Protein AF-A0AAX3LQR9-F1 (afdb_monomer)

Solvent-accessible surface area (backbone atoms only — not comparable to full-atom values): 12060 Å² total; per-residue (Å²): 130,83,59,103,56,61,94,49,75,87,57,88,62,78,59,50,50,76,67,55,47,53,52,47,33,61,53,40,28,60,78,35,51,68,67,102,50,67,17,29,38,77,15,23,18,58,52,14,51,28,50,46,38,60,35,59,60,11,70,30,62,92,57,64,60,65,82,83,69,64,87,83,73,51,79,91,71,55,74,69,45,82,54,33,59,36,51,43,52,54,56,31,52,61,55,52,56,74,77,50,64,69,89,80,43,55,73,65,57,43,41,55,49,52,51,56,43,50,72,38,97,46,73,55,12,53,39,43,54,50,51,55,52,51,40,54,47,16,27,60,41,57,30,64,59,46,7,6,40,95,41,39,41,33,60,72,75,65,43,60,46,67,68,93,72,55,88,92,48,75,90,65,71,95,69,88,70,82,66,77,58,37,46,87,70,59,48,100,86,54,72,57,51,66,79,82,80,82,81,83,73,91,131

Structure (mmCIF, N/CA/C/O backbone):
data_AF-A0AAX3LQR9-F1
#
_entry.id   AF-A0AAX3LQR9-F1
#
loop_
_atom_site.group_PDB
_atom_site.id
_atom_site.type_symbol
_atom_site.label_atom_id
_atom_site.label_alt_id
_atom_site.label_comp_id
_atom_site.label_asym_id
_atom_site.label_entity_id
_atom_site.label_seq_id
_atom_site.pdbx_PDB_ins_code
_atom_site.Cartn_x
_atom_site.Cartn_y
_atom_site.Cartn_z
_atom_site.occupancy
_atom_site.B_iso_or_equiv
_atom_site.auth_seq_id
_atom_site.auth_comp_id
_atom_site.auth_asym_id
_atom_site.auth_atom_id
_atom_site.pdbx_PDB_model_num
ATOM 1 N N . MET A 1 1 ? -18.660 8.598 -9.486 1.00 38.94 1 MET A N 1
ATOM 2 C CA . MET A 1 1 ? -17.673 8.173 -10.503 1.00 38.94 1 MET A CA 1
ATOM 3 C C . MET A 1 1 ? -17.300 6.736 -10.191 1.00 38.94 1 MET A C 1
ATOM 5 O O . MET A 1 1 ? -17.098 6.446 -9.020 1.00 38.94 1 MET A O 1
ATOM 9 N N . GLN A 1 2 ? -17.281 5.834 -11.175 1.00 38.59 2 GLN A N 1
ATOM 10 C CA . GLN A 1 2 ? -16.685 4.505 -10.982 1.00 38.59 2 GLN A CA 1
ATOM 11 C C . GLN A 1 2 ? -15.194 4.710 -10.675 1.00 38.59 2 GLN A C 1
ATOM 13 O O . GLN A 1 2 ? -14.531 5.467 -11.381 1.00 38.59 2 GLN A O 1
ATOM 18 N N . HIS A 1 3 ? -14.701 4.137 -9.575 1.00 53.47 3 HIS A N 1
ATOM 19 C CA . HIS A 1 3 ? -13.281 4.190 -9.209 1.00 53.47 3 HIS A CA 1
ATOM 20 C C . HIS A 1 3 ? -12.439 3.505 -10.299 1.00 53.47 3 HIS A C 1
ATOM 22 O O . HIS A 1 3 ? -12.966 2.717 -11.089 1.00 53.47 3 HIS A O 1
ATOM 28 N N . ALA A 1 4 ? -11.135 3.799 -10.360 1.00 50.62 4 ALA A N 1
ATOM 29 C CA . ALA A 1 4 ? -10.224 3.324 -11.417 1.00 50.62 4 ALA A CA 1
ATOM 30 C C . ALA A 1 4 ? -10.139 1.783 -11.543 1.00 50.62 4 ALA A C 1
ATOM 32 O O . ALA A 1 4 ? -9.526 1.265 -12.473 1.00 50.62 4 ALA A O 1
ATOM 33 N N . PHE A 1 5 ? -10.772 1.058 -10.615 1.00 52.94 5 PHE A N 1
ATOM 34 C CA . PHE A 1 5 ? -10.726 -0.387 -10.429 1.00 52.94 5 PHE A CA 1
ATOM 35 C C . PHE A 1 5 ? -12.066 -1.085 -10.659 1.00 52.94 5 PHE A C 1
ATOM 37 O O . PHE A 1 5 ? -12.161 -2.293 -10.467 1.00 52.94 5 PHE A O 1
ATOM 44 N N . ALA A 1 6 ? -13.092 -0.369 -11.130 1.00 53.19 6 ALA A N 1
ATOM 45 C CA . ALA A 1 6 ? -14.434 -0.924 -11.332 1.00 53.19 6 ALA A CA 1
ATOM 46 C C . ALA A 1 6 ? -14.458 -2.160 -12.250 1.00 53.19 6 ALA A C 1
ATOM 48 O O . ALA A 1 6 ? -15.304 -3.032 -12.086 1.00 53.19 6 ALA A O 1
ATOM 49 N N . ALA A 1 7 ? -13.493 -2.282 -13.167 1.00 53.06 7 ALA A N 1
ATOM 50 C CA . ALA A 1 7 ? -13.323 -3.450 -14.034 1.00 53.06 7 ALA A CA 1
ATOM 51 C C . ALA A 1 7 ? -12.844 -4.726 -13.306 1.00 53.06 7 ALA A C 1
ATOM 53 O O . ALA A 1 7 ? -12.674 -5.754 -13.954 1.00 53.06 7 ALA A O 1
ATOM 54 N N . ARG A 1 8 ? -12.573 -4.657 -11.995 1.00 57.47 8 ARG A N 1
ATOM 55 C CA . ARG A 1 8 ? -12.146 -5.785 -11.149 1.00 57.47 8 ARG A CA 1
ATOM 56 C C . ARG A 1 8 ? -13.165 -6.150 -10.069 1.00 57.47 8 ARG A C 1
ATOM 58 O O . ARG A 1 8 ? -12.925 -7.097 -9.329 1.00 57.47 8 ARG A O 1
ATOM 65 N N . ASP A 1 9 ? -14.294 -5.440 -9.993 1.00 59.22 9 ASP A N 1
ATOM 66 C CA . ASP A 1 9 ? -15.352 -5.682 -8.998 1.00 59.22 9 ASP A CA 1
ATOM 67 C C . ASP A 1 9 ? -16.015 -7.076 -9.146 1.00 59.22 9 ASP A C 1
ATOM 69 O O . ASP A 1 9 ? -16.697 -7.532 -8.226 1.00 59.22 9 ASP A O 1
ATOM 73 N N . ASP A 1 10 ? -15.827 -7.757 -10.284 1.00 62.97 10 ASP A N 1
ATOM 74 C CA . ASP A 1 10 ? -16.330 -9.107 -10.576 1.00 62.97 10 ASP A CA 1
ATOM 75 C C . ASP A 1 10 ? -15.351 -10.235 -10.197 1.00 62.97 10 ASP A C 1
ATOM 77 O O . ASP A 1 10 ? -15.721 -11.414 -10.228 1.00 62.97 10 ASP A O 1
ATOM 81 N N . ARG A 1 11 ? -14.111 -9.900 -9.818 1.00 69.00 11 ARG A N 1
ATOM 82 C CA . ARG A 1 11 ? -13.071 -10.877 -9.483 1.00 69.00 11 ARG A CA 1
ATOM 83 C C . ARG A 1 11 ? -12.995 -11.081 -7.965 1.00 69.00 11 ARG A C 1
ATOM 85 O O . ARG A 1 11 ? -12.858 -10.104 -7.235 1.00 69.00 11 ARG A O 1
ATOM 92 N N . PRO A 1 12 ? -13.043 -12.329 -7.461 1.00 81.44 12 PRO A N 1
ATOM 93 C CA . PRO A 1 12 ? -12.982 -12.572 -6.025 1.00 81.44 12 PRO A CA 1
ATOM 94 C C . PRO A 1 12 ? -11.599 -12.227 -5.453 1.00 81.44 12 PRO A C 1
ATOM 96 O O . PRO A 1 12 ? -10.563 -12.612 -6.003 1.00 81.44 12 PRO A O 1
ATOM 99 N N . TRP A 1 13 ? -11.609 -11.532 -4.319 1.00 89.00 13 TRP A N 1
ATOM 100 C CA . TRP A 1 13 ? -10.439 -11.232 -3.496 1.00 89.00 13 TRP A CA 1
ATOM 101 C C . TRP A 1 13 ? -10.073 -12.427 -2.608 1.00 89.00 13 TRP A C 1
ATOM 103 O O . TRP A 1 13 ? -10.948 -13.194 -2.199 1.00 89.00 13 TRP A O 1
ATOM 113 N N . ALA A 1 14 ? -8.784 -12.596 -2.313 1.00 91.69 14 ALA A N 1
ATOM 114 C CA . ALA A 1 14 ? -8.305 -13.662 -1.433 1.00 91.69 14 ALA A CA 1
ATOM 115 C C . ALA A 1 14 ? -8.442 -13.2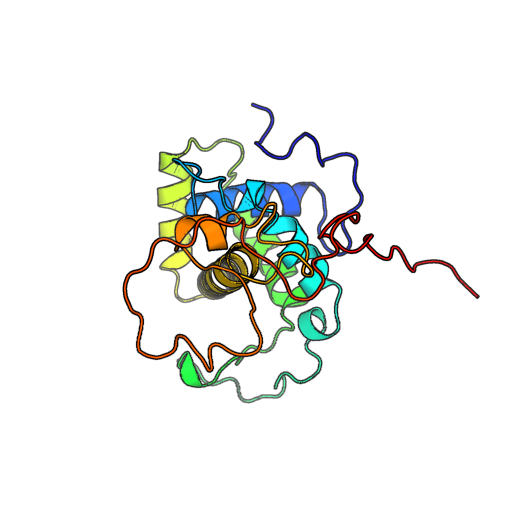86 0.051 1.00 91.69 14 ALA A C 1
ATOM 117 O O . ALA A 1 14 ? -8.699 -14.149 0.891 1.00 91.69 14 ALA A O 1
ATOM 118 N N . PHE A 1 15 ? -8.279 -12.002 0.365 1.00 95.31 15 PHE A N 1
ATOM 119 C CA . PHE A 1 15 ? -8.340 -11.451 1.711 1.00 95.31 15 PHE A CA 1
ATOM 120 C C . PHE A 1 15 ? -9.356 -10.308 1.810 1.00 95.31 15 PHE A C 1
ATOM 122 O O . PHE A 1 15 ? -10.184 -10.311 2.724 1.00 95.31 15 PHE A O 1
ATOM 129 N N . PHE A 1 16 ? -9.314 -9.326 0.910 1.00 94.94 16 PHE A N 1
ATOM 130 C CA . PHE A 1 16 ? -10.177 -8.148 1.019 1.00 94.94 16 PHE A CA 1
ATOM 131 C C . PHE A 1 16 ? -11.651 -8.440 0.710 1.00 94.94 16 PHE A C 1
ATOM 133 O O . PHE A 1 16 ? -12.018 -9.398 0.040 1.00 94.94 16 PHE A O 1
ATOM 140 N N . THR A 1 17 ? -12.525 -7.564 1.181 1.00 92.69 17 THR A N 1
ATOM 141 C CA . THR A 1 17 ? -13.857 -7.350 0.614 1.00 92.69 17 THR A CA 1
ATOM 142 C C . THR A 1 17 ? -13.775 -6.317 -0.511 1.00 92.69 17 THR A C 1
ATOM 144 O O . THR A 1 17 ? -12.819 -5.546 -0.591 1.00 92.69 17 THR A O 1
ATOM 147 N N . ASN A 1 18 ? -14.809 -6.231 -1.353 1.00 90.12 18 ASN A N 1
ATOM 148 C CA . ASN A 1 18 ? -14.858 -5.215 -2.411 1.00 90.12 18 ASN A CA 1
ATOM 149 C C . ASN A 1 18 ? -14.718 -3.785 -1.865 1.00 90.12 18 ASN A C 1
ATOM 151 O O . ASN A 1 18 ? -14.043 -2.960 -2.471 1.00 90.12 18 ASN A O 1
ATOM 155 N N . ASP A 1 19 ? -15.315 -3.485 -0.712 1.00 9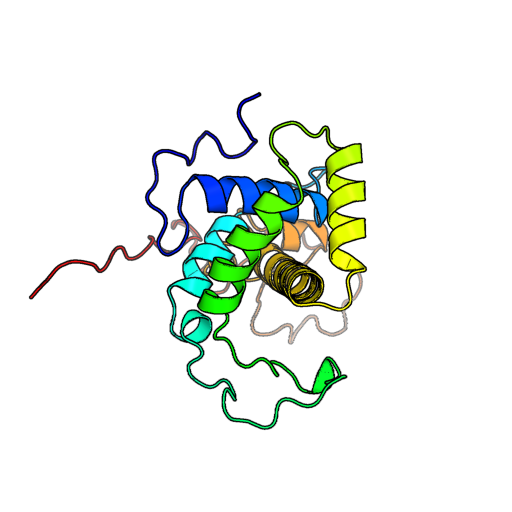0.12 19 ASP A N 1
ATOM 156 C CA . ASP A 1 19 ? -15.236 -2.141 -0.137 1.00 90.12 19 ASP A CA 1
ATOM 157 C C . ASP A 1 19 ? -13.859 -1.835 0.457 1.00 90.12 19 ASP A C 1
ATOM 159 O O . ASP A 1 19 ? -13.354 -0.727 0.282 1.00 90.12 19 ASP A O 1
ATOM 163 N N . GLU A 1 20 ? -13.220 -2.810 1.110 1.00 93.88 20 GLU A N 1
ATOM 164 C CA . GLU A 1 20 ? -11.839 -2.655 1.586 1.00 93.88 20 GLU A CA 1
ATOM 165 C C . GLU A 1 20 ? -10.868 -2.491 0.415 1.00 93.88 20 GLU A C 1
ATOM 167 O O . GLU A 1 20 ? -9.986 -1.641 0.480 1.00 93.88 20 GLU A O 1
ATOM 172 N N . ALA A 1 21 ? -11.047 -3.239 -0.677 1.00 93.25 21 ALA A N 1
ATOM 173 C CA . ALA A 1 21 ? -10.202 -3.119 -1.861 1.00 93.25 21 ALA A CA 1
ATOM 174 C C . ALA A 1 21 ? -10.355 -1.755 -2.555 1.00 93.25 21 ALA A C 1
ATOM 176 O O . ALA A 1 21 ? -9.368 -1.175 -3.010 1.00 93.25 21 ALA A O 1
ATOM 177 N N . ARG A 1 22 ? -11.574 -1.202 -2.601 1.00 90.69 22 ARG A N 1
ATOM 178 C CA . ARG A 1 22 ? -11.825 0.155 -3.120 1.00 90.69 22 ARG A CA 1
ATOM 179 C C . ARG A 1 22 ? -11.202 1.229 -2.241 1.00 90.69 22 ARG A C 1
ATOM 181 O O . ARG A 1 22 ? -10.608 2.170 -2.763 1.00 90.69 22 ARG A O 1
ATOM 188 N N . TRP A 1 23 ? -11.322 1.080 -0.923 1.00 93.62 23 TRP A N 1
ATOM 189 C CA . TRP A 1 23 ? -10.651 1.964 0.026 1.00 93.62 23 TRP A CA 1
ATOM 190 C C . TRP A 1 23 ? -9.129 1.881 -0.140 1.00 93.62 23 TRP A C 1
ATOM 192 O O . TRP A 1 23 ? -8.469 2.908 -0.261 1.00 93.62 23 TRP A O 1
ATOM 202 N N . MET A 1 24 ? -8.589 0.664 -0.265 1.00 95.00 24 MET A N 1
ATOM 203 C CA . MET A 1 24 ? -7.166 0.425 -0.494 1.00 95.00 24 MET A CA 1
ATOM 204 C C . MET A 1 24 ? -6.690 1.125 -1.764 1.00 95.00 24 MET A C 1
ATOM 206 O O . MET A 1 24 ? -5.714 1.863 -1.707 1.00 95.00 24 MET A O 1
ATOM 210 N N . ALA A 1 25 ? -7.401 0.957 -2.884 1.00 94.31 25 ALA A N 1
ATOM 211 C CA . ALA A 1 25 ? -7.084 1.630 -4.142 1.00 94.31 25 ALA A CA 1
ATOM 212 C C . ALA A 1 25 ? -7.011 3.157 -3.973 1.00 94.31 25 ALA A C 1
ATOM 214 O O . ALA A 1 25 ? -6.051 3.776 -4.422 1.00 94.31 25 ALA A O 1
ATOM 215 N N . ALA A 1 26 ? -7.983 3.751 -3.272 1.00 93.81 26 ALA A N 1
ATOM 216 C CA . ALA A 1 26 ? -8.021 5.192 -3.038 1.00 93.81 26 ALA A CA 1
ATOM 217 C C . ALA A 1 26 ? -6.840 5.698 -2.192 1.00 93.81 26 ALA A C 1
ATOM 219 O O . ALA A 1 26 ? -6.354 6.796 -2.447 1.00 93.81 26 ALA A O 1
ATOM 220 N N . VAL A 1 27 ? -6.375 4.912 -1.217 1.00 96.06 27 VAL A N 1
ATOM 221 C CA . VAL A 1 27 ? -5.215 5.259 -0.380 1.00 96.06 27 VAL A CA 1
ATOM 222 C C . VAL A 1 27 ? -3.906 5.076 -1.142 1.00 96.06 27 VAL A C 1
ATOM 224 O O . VAL A 1 27 ? -3.082 5.987 -1.170 1.00 96.06 27 VAL A O 1
ATOM 227 N N . VAL A 1 28 ? -3.700 3.931 -1.800 1.00 97.31 28 VAL A N 1
ATOM 228 C CA . VAL A 1 28 ? -2.422 3.664 -2.483 1.00 97.31 28 VAL A CA 1
ATOM 229 C C . VAL A 1 28 ? -2.202 4.581 -3.687 1.00 97.31 28 VAL A C 1
ATOM 231 O O . VAL A 1 28 ? -1.060 4.931 -3.976 1.00 97.31 28 VAL A O 1
ATOM 234 N N . ASP A 1 29 ? -3.274 5.033 -4.343 1.00 96.38 29 ASP A N 1
ATOM 235 C CA . ASP A 1 29 ? -3.193 6.019 -5.428 1.00 96.38 29 ASP A CA 1
ATOM 236 C C . ASP A 1 29 ? -2.846 7.432 -4.938 1.00 96.38 29 ASP A C 1
ATOM 238 O O . ASP A 1 29 ? -2.402 8.249 -5.738 1.00 96.38 29 ASP A O 1
ATOM 242 N N . VAL A 1 30 ? -3.002 7.739 -3.643 1.00 96.62 30 VAL A N 1
ATOM 243 C CA . VAL A 1 30 ? -2.419 8.965 -3.070 1.00 96.62 30 VAL A CA 1
ATOM 244 C C . VAL A 1 30 ? -0.901 8.825 -2.966 1.00 96.62 30 VAL A C 1
ATOM 246 O O . VAL A 1 30 ? -0.177 9.774 -3.252 1.00 96.62 30 VAL A O 1
ATOM 249 N N . PHE A 1 31 ? -0.406 7.643 -2.588 1.00 97.50 31 PHE A N 1
ATOM 250 C CA . PHE A 1 31 ? 1.031 7.406 -2.444 1.00 97.50 31 PHE A CA 1
ATOM 251 C C . PHE A 1 31 ? 1.779 7.422 -3.781 1.00 97.50 31 PHE A C 1
ATOM 253 O O . PHE A 1 31 ? 2.879 7.965 -3.862 1.00 97.50 31 PHE A O 1
ATOM 260 N N . ILE A 1 32 ? 1.209 6.790 -4.811 1.00 97.25 32 ILE A N 1
ATOM 261 C CA . ILE A 1 32 ? 1.738 6.806 -6.179 1.00 97.25 32 ILE A CA 1
ATOM 262 C C . ILE A 1 32 ? 0.564 7.109 -7.123 1.00 97.25 32 ILE A C 1
ATOM 264 O O . ILE A 1 32 ? -0.142 6.179 -7.537 1.00 97.25 32 ILE A O 1
ATOM 268 N N . PRO A 1 33 ? 0.312 8.394 -7.430 1.00 95.88 33 PRO A N 1
ATOM 269 C CA . PRO A 1 33 ? -0.759 8.794 -8.334 1.00 95.88 33 PRO A CA 1
ATOM 270 C C . PRO A 1 33 ? -0.435 8.423 -9.780 1.00 95.88 33 PRO A C 1
ATOM 272 O O . PRO A 1 33 ? 0.706 8.134 -10.130 1.00 95.88 33 PRO A O 1
ATOM 275 N N . GLN A 1 34 ? -1.458 8.439 -10.634 1.00 95.50 34 GLN A N 1
ATOM 276 C CA . GLN A 1 34 ? -1.248 8.305 -12.071 1.00 95.50 34 GLN A CA 1
ATOM 277 C C . GLN A 1 34 ? -0.585 9.572 -12.622 1.00 95.50 34 GLN A C 1
ATOM 279 O O . GLN A 1 34 ? -1.088 10.678 -12.406 1.00 95.50 34 GLN A O 1
ATOM 284 N N . ASP A 1 35 ? 0.474 9.392 -13.402 1.00 93.06 35 ASP A N 1
ATOM 285 C CA . ASP A 1 35 ? 1.122 10.438 -14.188 1.00 93.06 35 ASP A CA 1
ATOM 286 C C . ASP A 1 35 ? 1.465 9.911 -15.600 1.00 93.06 35 ASP A C 1
ATOM 288 O O . ASP A 1 35 ? 0.588 9.389 -16.296 1.00 93.06 35 ASP A O 1
ATOM 292 N N . GLU A 1 36 ? 2.713 10.048 -16.052 1.00 95.06 36 GLU A N 1
ATOM 293 C CA . GLU A 1 36 ? 3.225 9.357 -17.243 1.00 95.06 36 GLU A CA 1
ATOM 294 C C . GLU A 1 36 ? 3.222 7.824 -17.068 1.00 95.06 36 GLU A C 1
ATOM 296 O O . GLU A 1 36 ? 3.185 7.083 -18.057 1.00 95.06 36 GLU A O 1
ATOM 301 N N . PHE A 1 37 ? 3.216 7.351 -15.819 1.00 94.12 37 PHE A N 1
ATOM 302 C CA . PHE A 1 37 ? 3.135 5.953 -15.422 1.00 94.12 37 PHE A CA 1
ATOM 303 C C . PHE A 1 37 ? 1.787 5.636 -14.745 1.00 94.12 37 PHE A C 1
ATOM 305 O O . PHE A 1 37 ? 1.091 6.527 -14.249 1.00 94.12 37 PHE A O 1
ATOM 312 N N . PRO A 1 38 ? 1.376 4.353 -14.727 1.00 95.62 38 PRO A N 1
ATOM 313 C CA . PRO A 1 38 ? 0.155 3.939 -14.040 1.00 95.62 38 PRO A CA 1
ATOM 314 C C . PRO A 1 38 ? 0.203 4.249 -12.539 1.00 95.62 38 PRO A C 1
ATOM 316 O O . PRO A 1 38 ? 1.256 4.109 -11.920 1.00 95.62 38 PRO A O 1
ATOM 319 N N . SER A 1 39 ? -0.935 4.572 -11.924 1.00 96.75 39 SER A N 1
ATOM 320 C CA . SER A 1 39 ? -1.016 4.695 -10.462 1.00 96.75 39 SER A CA 1
ATOM 321 C C . SER A 1 39 ? -0.701 3.376 -9.743 1.00 96.75 39 SER A C 1
ATOM 323 O O . SER A 1 39 ? -0.680 2.301 -10.359 1.00 96.75 39 SER A O 1
ATOM 325 N N . ALA A 1 40 ? -0.505 3.432 -8.421 1.00 97.38 40 ALA A N 1
ATOM 326 C CA . ALA A 1 40 ? -0.295 2.246 -7.590 1.00 97.38 40 ALA A CA 1
ATOM 327 C C . ALA A 1 40 ? -1.349 1.168 -7.838 1.00 97.38 40 ALA A C 1
ATOM 329 O O . ALA A 1 40 ? -1.014 0.008 -8.105 1.00 97.38 40 ALA A O 1
ATOM 330 N N . SER A 1 41 ? -2.623 1.551 -7.771 1.00 95.31 41 SER A N 1
ATOM 331 C CA . SER A 1 41 ? -3.716 0.631 -8.019 1.00 95.31 41 SER A CA 1
ATOM 332 C C . SER A 1 41 ? -3.576 0.050 -9.425 1.00 95.31 41 SER A C 1
ATOM 334 O O . SER A 1 41 ? -3.447 -1.171 -9.530 1.00 95.31 41 SER A O 1
ATOM 336 N N . GLN A 1 42 ? -3.479 0.880 -10.476 1.00 94.19 42 GLN A N 1
ATOM 337 C CA . GLN A 1 42 ? -3.380 0.457 -11.886 1.00 94.19 42 GLN A CA 1
ATOM 338 C C . GLN A 1 42 ? -2.226 -0.528 -12.142 1.00 94.19 42 GLN A C 1
ATOM 340 O O . GLN A 1 42 ? -2.377 -1.454 -12.944 1.00 94.19 42 GLN A O 1
ATOM 345 N N . ALA A 1 43 ? -1.116 -0.388 -11.415 1.00 94.94 43 ALA A N 1
ATOM 346 C CA . ALA A 1 43 ? 0.029 -1.296 -11.449 1.00 94.94 43 ALA A CA 1
ATOM 347 C C . ALA A 1 43 ? -0.159 -2.600 -10.640 1.00 94.94 43 ALA A C 1
ATOM 349 O O . ALA A 1 43 ? 0.787 -3.367 -10.493 1.00 94.94 43 ALA A O 1
ATOM 350 N N . GLY A 1 44 ? -1.345 -2.893 -10.107 1.00 94.50 44 GLY A N 1
ATOM 351 C CA . GLY A 1 44 ? -1.632 -4.140 -9.386 1.00 94.50 44 GLY A CA 1
ATOM 352 C C . GLY A 1 44 ? -1.252 -4.131 -7.902 1.00 94.50 44 GLY A C 1
ATOM 353 O O . GLY A 1 44 ? -1.266 -5.181 -7.267 1.00 94.50 44 GLY A O 1
ATOM 354 N N . VAL A 1 45 ? -0.947 -2.977 -7.293 1.00 97.56 45 VAL A N 1
ATOM 355 C CA . VAL A 1 45 ? -0.558 -2.932 -5.866 1.00 97.56 45 VAL A CA 1
ATOM 356 C C . VAL A 1 45 ? -1.636 -3.528 -4.954 1.00 97.56 45 VAL A C 1
ATOM 358 O O . VAL A 1 45 ? -1.311 -4.247 -4.014 1.00 97.56 45 VAL A O 1
ATOM 361 N N . VAL A 1 46 ? -2.919 -3.292 -5.239 1.00 96.62 46 VAL A N 1
ATOM 362 C CA . VAL A 1 46 ? -4.013 -3.858 -4.429 1.00 96.62 46 VAL A CA 1
ATOM 363 C C . VAL A 1 46 ? -4.037 -5.390 -4.521 1.00 96.62 46 VAL A C 1
ATOM 365 O O . VAL A 1 46 ? -4.246 -6.055 -3.510 1.00 96.62 46 VAL A O 1
ATOM 368 N N . ASP A 1 47 ? -3.763 -5.959 -5.701 1.00 93.31 47 ASP A N 1
ATOM 369 C CA . ASP A 1 47 ? -3.666 -7.410 -5.902 1.00 93.31 47 ASP A CA 1
ATOM 370 C C . ASP A 1 47 ? -2.475 -8.014 -5.152 1.00 93.31 47 ASP A C 1
ATOM 372 O O . ASP A 1 47 ? -2.618 -9.057 -4.511 1.00 93.31 47 ASP A O 1
ATOM 376 N N . PHE A 1 48 ? -1.318 -7.346 -5.205 1.00 96.19 48 PHE A N 1
ATOM 377 C CA . PHE A 1 48 ? -0.137 -7.723 -4.431 1.00 96.19 48 PHE A CA 1
ATOM 378 C C . PHE A 1 48 ? -0.465 -7.785 -2.937 1.00 96.19 48 PHE A C 1
ATOM 380 O O . PHE A 1 48 ? -0.230 -8.807 -2.296 1.00 96.19 48 PHE A O 1
ATOM 387 N N . ILE A 1 49 ? -1.051 -6.720 -2.380 1.00 97.88 49 ILE A N 1
ATOM 388 C CA . ILE A 1 49 ? -1.358 -6.656 -0.946 1.00 97.88 49 ILE A CA 1
ATOM 389 C C . ILE A 1 49 ? -2.389 -7.727 -0.560 1.00 97.88 49 ILE A C 1
ATOM 391 O O . ILE A 1 49 ? -2.168 -8.441 0.417 1.00 97.88 49 ILE A O 1
ATOM 395 N N . ASP A 1 50 ? -3.466 -7.889 -1.337 1.00 97.06 50 ASP A N 1
ATOM 396 C CA . ASP A 1 50 ? -4.489 -8.929 -1.126 1.00 97.06 50 ASP A CA 1
ATOM 397 C C . ASP A 1 50 ? -3.861 -10.324 -1.027 1.00 97.06 50 ASP A C 1
ATOM 399 O O . ASP A 1 50 ? -4.097 -11.067 -0.072 1.00 97.06 50 ASP A O 1
ATOM 403 N N . TYR A 1 51 ? -3.003 -10.656 -1.994 1.00 93.81 51 TYR A N 1
ATOM 404 C CA . TYR A 1 51 ? -2.323 -11.941 -2.033 1.00 93.81 51 TYR A CA 1
ATOM 405 C C . TYR A 1 51 ? -1.369 -12.116 -0.852 1.00 93.81 51 TYR A C 1
ATOM 407 O O . TYR A 1 51 ? -1.421 -13.144 -0.178 1.00 93.81 51 TYR A O 1
ATOM 415 N N . GLN A 1 52 ? -0.552 -11.105 -0.541 1.00 95.12 52 GLN A N 1
ATOM 416 C CA . GLN A 1 52 ? 0.379 -11.145 0.587 1.00 95.12 52 GLN A CA 1
ATOM 417 C C . GLN A 1 52 ? -0.345 -11.393 1.917 1.00 95.12 52 GLN A C 1
ATOM 419 O O . GLN A 1 52 ? 0.137 -12.199 2.722 1.00 95.12 52 GLN A O 1
ATOM 424 N N . MET A 1 53 ? -1.512 -10.773 2.125 1.00 97.19 53 MET A N 1
ATOM 425 C CA . MET A 1 53 ? -2.333 -10.979 3.325 1.00 97.19 53 MET A CA 1
ATOM 426 C C . MET A 1 53 ? -2.951 -12.380 3.405 1.00 97.19 53 MET A C 1
ATOM 428 O O . MET A 1 53 ? -3.197 -12.874 4.504 1.00 97.19 53 MET A O 1
ATOM 432 N N . ALA A 1 54 ? -3.148 -13.049 2.268 1.00 94.31 54 ALA A N 1
ATOM 433 C CA . ALA A 1 54 ? -3.605 -14.436 2.207 1.00 94.31 54 ALA A CA 1
ATOM 4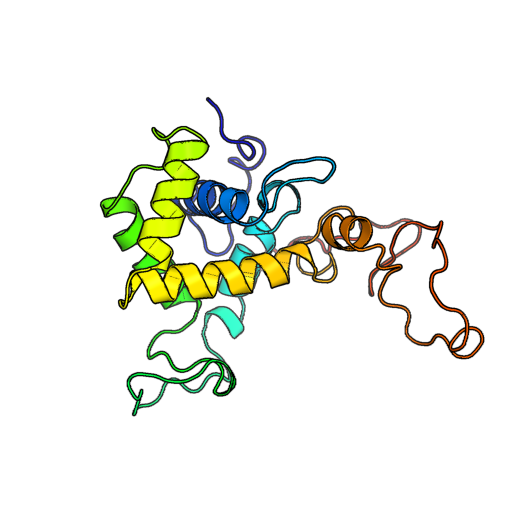34 C C . ALA A 1 54 ? -2.471 -15.472 2.371 1.00 94.31 54 ALA A C 1
ATOM 436 O O . ALA A 1 54 ? -2.736 -16.671 2.463 1.00 94.31 54 ALA A O 1
ATOM 437 N N . THR A 1 55 ? -1.204 -15.043 2.410 1.00 92.81 55 THR A N 1
ATOM 438 C CA . THR A 1 55 ? -0.056 -15.944 2.603 1.00 92.81 55 THR A CA 1
ATOM 439 C C . THR A 1 55 ? 0.319 -16.131 4.079 1.00 92.81 55 THR A C 1
ATOM 441 O O . THR A 1 55 ? -0.208 -15.490 4.986 1.00 92.81 55 THR A O 1
ATOM 444 N N . ALA A 1 56 ? 1.327 -16.975 4.327 1.00 93.56 56 ALA A N 1
ATOM 445 C CA . ALA A 1 56 ? 1.929 -17.139 5.646 1.00 93.56 56 ALA A CA 1
ATOM 446 C C . ALA A 1 56 ? 2.498 -15.828 6.229 1.00 93.56 56 ALA A C 1
ATOM 448 O O . ALA A 1 56 ? 2.521 -15.685 7.449 1.00 93.56 56 ALA A O 1
ATOM 449 N N . TYR A 1 57 ? 2.919 -14.876 5.385 1.00 93.69 57 TYR A N 1
ATOM 450 C CA . TYR A 1 57 ? 3.325 -13.542 5.838 1.00 93.69 57 TYR A CA 1
ATOM 451 C C . TYR A 1 57 ? 2.142 -12.779 6.443 1.00 93.69 57 TYR A C 1
ATOM 453 O O . TYR A 1 57 ? 2.258 -12.271 7.555 1.00 93.69 57 TYR A O 1
ATOM 461 N N . GLY A 1 58 ? 0.989 -12.770 5.765 1.00 95.50 58 GLY A N 1
ATOM 462 C CA . GLY A 1 58 ? -0.247 -12.188 6.286 1.00 95.50 58 GLY A CA 1
ATOM 463 C C . GLY A 1 58 ? -0.664 -12.788 7.627 1.00 95.50 58 GLY A C 1
ATOM 464 O O . GLY A 1 58 ? -1.043 -12.053 8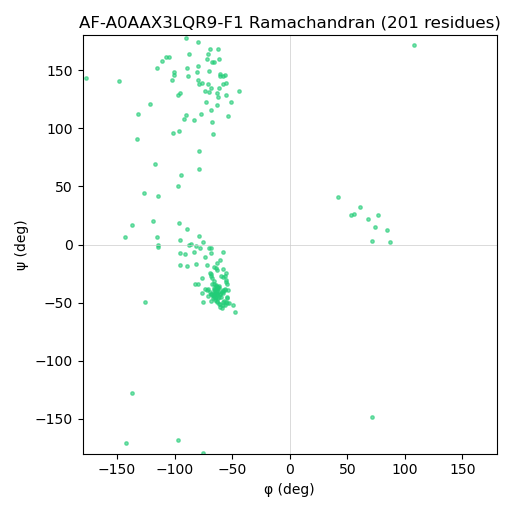.532 1.00 95.50 58 GLY A O 1
ATOM 465 N N . ALA A 1 59 ? -0.487 -14.103 7.788 1.00 95.69 59 ALA A N 1
ATOM 466 C CA . ALA A 1 59 ? -0.707 -14.825 9.044 1.00 95.69 59 ALA A CA 1
ATOM 467 C C . ALA A 1 59 ? 0.400 -14.621 10.105 1.00 95.69 59 ALA A C 1
ATOM 469 O O . ALA A 1 59 ? 0.348 -15.237 11.167 1.00 95.69 59 ALA A O 1
ATOM 470 N N . GLY A 1 60 ? 1.420 -13.802 9.827 1.00 93.62 60 GLY A N 1
ATOM 471 C CA . GLY A 1 60 ? 2.512 -13.483 10.750 1.00 93.62 60 GLY A CA 1
ATOM 472 C C . GLY A 1 60 ? 3.542 -14.595 10.964 1.00 93.62 60 GLY A C 1
ATOM 473 O O . GLY A 1 60 ? 4.334 -14.534 11.904 1.00 93.62 60 GLY A O 1
ATOM 474 N N . LYS A 1 61 ? 3.575 -15.623 10.108 1.00 93.44 61 LYS A N 1
ATOM 475 C CA . LYS A 1 61 ? 4.534 -16.728 10.236 1.00 93.44 61 LYS A CA 1
ATOM 476 C C . LYS A 1 61 ? 5.967 -16.211 10.084 1.00 93.44 61 LYS A C 1
ATOM 478 O O . LYS A 1 61 ? 6.344 -15.720 9.025 1.00 93.44 61 LYS A O 1
ATOM 483 N N . GLY A 1 62 ? 6.777 -16.405 11.123 1.00 88.19 62 GLY A N 1
ATOM 484 C CA . GLY A 1 62 ? 8.172 -15.956 11.162 1.00 88.19 62 GLY A CA 1
ATOM 485 C C . GLY A 1 62 ? 8.361 -14.520 11.658 1.00 88.19 62 GLY A C 1
ATOM 486 O O . GLY A 1 62 ? 9.500 -14.064 11.704 1.00 88.19 62 GLY A O 1
ATOM 487 N N . LEU A 1 63 ? 7.283 -13.826 12.042 1.00 90.19 63 LEU A N 1
ATOM 488 C CA . LEU A 1 63 ? 7.357 -12.545 12.746 1.00 90.19 63 LEU A CA 1
ATOM 489 C C . LEU A 1 63 ? 7.404 -12.772 14.261 1.00 90.19 63 LEU A C 1
ATOM 491 O O . LEU A 1 63 ? 6.880 -13.765 14.769 1.00 90.19 63 LEU A O 1
ATOM 495 N N . TYR A 1 64 ? 8.029 -11.839 14.976 1.00 87.00 64 TYR A N 1
ATOM 496 C CA . TYR A 1 64 ? 7.996 -11.809 16.433 1.00 87.00 64 TYR A CA 1
ATOM 497 C C . TYR A 1 64 ? 6.710 -11.107 16.883 1.00 87.00 64 TYR A C 1
ATOM 499 O O . TYR A 1 64 ? 6.571 -9.903 16.706 1.00 87.00 64 TYR A O 1
ATOM 507 N N . LEU A 1 65 ? 5.761 -11.885 17.407 1.00 89.88 65 LEU A N 1
ATOM 508 C CA . LEU A 1 65 ? 4.446 -11.420 17.877 1.00 89.88 65 LEU A CA 1
ATOM 509 C C . LEU A 1 65 ? 4.257 -11.698 19.375 1.00 89.88 65 LEU A C 1
ATOM 511 O O . LEU A 1 65 ? 3.134 -11.783 19.869 1.00 89.88 65 LEU A O 1
ATOM 515 N N . GLU A 1 66 ? 5.358 -11.891 20.097 1.00 86.81 66 GLU A N 1
ATOM 516 C CA . GLU A 1 66 ? 5.351 -12.073 21.545 1.00 86.81 66 GLU A CA 1
ATOM 517 C C . GLU A 1 66 ? 5.749 -10.761 22.232 1.00 86.81 66 GLU A C 1
ATOM 519 O O . GLU A 1 66 ? 6.568 -10.016 21.699 1.00 86.81 66 GLU A O 1
ATOM 524 N N . PRO A 1 67 ? 5.196 -10.451 23.414 1.00 83.88 67 PRO A N 1
ATOM 525 C CA . PRO A 1 67 ? 5.610 -9.277 24.169 1.00 83.88 67 PRO A CA 1
ATOM 526 C C . PRO A 1 67 ? 7.057 -9.420 24.683 1.00 83.88 67 PRO A C 1
ATOM 528 O O . PRO A 1 67 ? 7.519 -10.540 24.924 1.00 83.88 67 PRO A O 1
ATOM 531 N N . PRO A 1 68 ? 7.748 -8.303 24.978 1.00 84.00 68 PRO A N 1
ATOM 532 C CA . PRO A 1 68 ? 7.236 -6.928 25.011 1.00 84.00 68 PRO A CA 1
ATOM 533 C C . PRO A 1 68 ? 7.307 -6.202 23.657 1.00 84.00 68 PRO A C 1
ATOM 535 O O . PRO A 1 68 ? 8.287 -6.343 22.933 1.00 84.00 68 PRO A O 1
ATOM 538 N N . PHE A 1 69 ? 6.312 -5.352 23.383 1.00 82.25 69 PHE A N 1
ATOM 539 C CA . PHE A 1 69 ? 6.310 -4.399 22.266 1.00 82.25 69 PHE A CA 1
ATOM 540 C C . PHE A 1 69 ? 6.661 -3.010 22.813 1.00 82.25 69 PHE A C 1
ATOM 542 O O . PHE A 1 69 ? 5.798 -2.363 23.405 1.00 82.25 69 PHE A O 1
ATOM 549 N N . PRO A 1 70 ? 7.934 -2.584 22.752 1.00 71.12 70 PRO A N 1
ATOM 550 C CA . PRO A 1 70 ? 8.333 -1.299 23.305 1.00 71.12 70 PRO A CA 1
ATOM 551 C C . PRO A 1 70 ? 7.785 -0.145 22.461 1.00 71.12 70 PRO A C 1
ATOM 553 O O . PRO A 1 70 ? 7.881 -0.165 21.232 1.00 71.12 70 PRO A O 1
ATOM 556 N N . ASP A 1 71 ? 7.293 0.896 23.133 1.00 70.31 71 ASP A N 1
ATOM 557 C CA . ASP A 1 71 ? 6.980 2.167 22.482 1.00 70.31 71 ASP A CA 1
ATOM 558 C C . ASP A 1 71 ? 8.240 2.733 21.807 1.00 70.31 71 ASP A C 1
ATOM 560 O O . ASP A 1 71 ? 9.341 2.698 22.369 1.00 70.31 71 ASP A O 1
ATOM 564 N N . GLY A 1 72 ? 8.087 3.267 20.593 1.00 68.88 72 GLY A N 1
ATOM 565 C CA . GLY A 1 72 ? 9.191 3.879 19.849 1.00 68.88 72 GLY A CA 1
ATOM 566 C C . GLY A 1 72 ? 10.162 2.890 19.194 1.00 68.88 72 GLY A C 1
ATOM 567 O O . GLY A 1 72 ? 11.321 3.245 18.965 1.00 68.88 72 GLY A O 1
ATOM 568 N N . ALA A 1 73 ? 9.721 1.665 18.885 1.00 67.62 73 ALA A N 1
ATOM 569 C CA . ALA A 1 73 ? 10.476 0.756 18.024 1.00 67.62 73 ALA A CA 1
ATOM 570 C C . ALA A 1 73 ? 10.875 1.458 16.711 1.00 67.62 73 ALA A C 1
ATOM 572 O O . ALA A 1 73 ? 10.035 1.971 15.971 1.00 67.62 73 ALA A O 1
ATOM 573 N N . VAL A 1 74 ? 12.180 1.507 16.433 1.00 67.56 74 VAL A N 1
ATOM 574 C CA . VAL A 1 74 ? 12.714 2.151 15.224 1.00 67.56 74 VAL A CA 1
ATOM 575 C C . VAL A 1 74 ? 12.565 1.230 14.014 1.00 67.56 74 VAL A C 1
ATOM 577 O O . VAL A 1 74 ? 12.547 0.007 14.155 1.00 67.56 74 VAL A O 1
ATOM 580 N N . ALA A 1 75 ? 12.488 1.801 12.810 1.00 64.62 75 ALA A N 1
ATOM 581 C CA . ALA A 1 75 ? 12.227 1.051 11.577 1.00 64.62 75 ALA A CA 1
ATOM 582 C C . ALA A 1 75 ? 13.225 -0.102 11.332 1.00 64.62 75 ALA A C 1
ATOM 584 O O . ALA A 1 75 ? 12.866 -1.133 10.759 1.00 64.62 75 ALA A O 1
ATOM 585 N N . GLU A 1 76 ? 14.467 0.041 11.798 1.00 74.69 76 GLU A N 1
ATOM 586 C CA . GLU A 1 76 ? 15.533 -0.960 11.701 1.00 74.69 76 GLU A CA 1
ATOM 587 C C . GLU A 1 76 ? 15.246 -2.235 12.511 1.00 74.69 76 GLU A C 1
ATOM 589 O O . GLU A 1 76 ? 15.836 -3.279 12.234 1.00 74.69 76 GLU A O 1
ATOM 594 N N . GLN A 1 77 ? 14.337 -2.179 13.489 1.00 74.06 77 GLN A N 1
ATOM 595 C CA . GLN A 1 77 ? 13.934 -3.332 14.305 1.00 74.06 77 GLN A CA 1
ATOM 596 C C . GLN A 1 77 ? 12.897 -4.226 13.606 1.00 74.06 77 GLN A C 1
ATOM 598 O O . GLN A 1 77 ? 12.518 -5.273 14.136 1.00 74.06 77 GLN A O 1
ATOM 603 N N . GLY A 1 78 ? 12.463 -3.862 12.397 1.00 77.75 78 GLY A N 1
ATOM 604 C CA . GLY A 1 78 ? 11.509 -4.644 11.620 1.00 77.75 78 GLY A CA 1
ATOM 605 C C . GLY A 1 78 ? 10.094 -4.594 12.197 1.00 77.75 78 GLY A C 1
ATOM 606 O O . GLY A 1 78 ? 9.664 -3.586 12.745 1.00 77.75 78 GLY A O 1
ATOM 607 N N . TYR A 1 79 ? 9.336 -5.678 12.018 1.00 82.25 79 TYR A N 1
ATOM 608 C CA . TYR A 1 79 ? 7.941 -5.748 12.451 1.00 82.25 79 TYR A CA 1
ATOM 609 C C . TYR A 1 79 ? 7.861 -5.963 13.969 1.00 82.25 79 TYR A C 1
ATOM 611 O O . TYR A 1 79 ? 8.246 -7.025 14.451 1.00 82.25 79 TYR A O 1
ATOM 619 N N . GLN A 1 80 ? 7.374 -4.958 14.698 1.00 82.88 80 GLN A N 1
ATOM 620 C CA . GLN A 1 80 ? 7.323 -4.920 16.167 1.00 82.88 80 GLN A CA 1
ATOM 621 C C . GLN A 1 80 ? 5.900 -4.622 16.668 1.00 82.88 80 GLN A C 1
ATOM 623 O O . GLN A 1 80 ? 5.699 -3.776 17.533 1.00 82.88 80 GLN A O 1
ATOM 628 N N . LEU A 1 81 ? 4.896 -5.272 16.076 1.00 85.19 81 LEU A N 1
ATOM 629 C CA . LEU A 1 81 ? 3.488 -5.092 16.438 1.00 85.19 81 LEU A CA 1
ATOM 630 C C . LEU A 1 81 ? 2.915 -6.387 17.008 1.00 85.19 81 LEU A C 1
ATOM 632 O O . LEU A 1 81 ? 3.322 -7.480 16.622 1.00 85.19 81 LEU A O 1
ATOM 636 N N . GLU A 1 82 ? 1.914 -6.253 17.873 1.00 88.75 82 GLU A N 1
ATOM 637 C CA . GLU A 1 82 ? 1.192 -7.384 18.471 1.00 88.75 82 GLU A CA 1
ATOM 638 C C . GLU A 1 82 ? 0.238 -8.098 17.503 1.00 88.75 82 GLU A C 1
ATOM 640 O O . GLU A 1 82 ? -0.270 -9.184 17.786 1.00 88.75 82 GLU A O 1
ATOM 645 N N . PHE A 1 83 ? 0.001 -7.497 16.341 1.00 91.06 83 PHE A N 1
ATOM 646 C CA . PHE A 1 83 ? -0.918 -7.992 15.328 1.00 91.06 83 PHE A CA 1
ATOM 647 C C . PHE A 1 83 ? -0.161 -8.696 14.214 1.00 91.06 83 PHE A C 1
ATOM 649 O O . PHE A 1 83 ? 0.930 -8.299 13.842 1.00 91.06 83 PHE A O 1
ATOM 656 N N . THR A 1 84 ? -0.762 -9.702 13.594 1.00 95.81 84 THR A N 1
ATOM 657 C CA . THR A 1 84 ? -0.302 -10.141 12.269 1.00 95.81 84 THR A CA 1
ATOM 658 C C . THR A 1 84 ? -0.548 -9.032 11.230 1.00 95.81 84 THR A C 1
ATOM 660 O O . THR A 1 84 ? -1.471 -8.228 11.408 1.00 95.81 84 THR A O 1
ATOM 663 N N . PRO A 1 85 ? 0.179 -8.999 10.096 1.00 96.62 85 PRO A N 1
ATOM 664 C CA . PRO A 1 85 ? -0.091 -8.032 9.030 1.00 96.62 85 PRO A CA 1
ATOM 665 C C . PRO A 1 85 ? -1.554 -8.050 8.558 1.00 96.62 85 PRO A C 1
ATOM 667 O O . PRO A 1 85 ? -2.154 -6.993 8.367 1.00 96.62 85 PRO A O 1
ATOM 670 N N . ALA A 1 86 ? -2.169 -9.235 8.457 1.00 97.31 86 ALA A N 1
ATOM 671 C CA . ALA A 1 86 ? -3.577 -9.365 8.090 1.00 97.31 86 ALA A CA 1
ATOM 672 C C . ALA A 1 86 ? -4.524 -8.765 9.147 1.00 97.31 86 ALA A C 1
ATOM 674 O O . ALA A 1 86 ? -5.514 -8.122 8.793 1.00 97.31 86 ALA A O 1
ATOM 675 N N . GLN A 1 87 ? -4.234 -8.942 10.440 1.00 97.31 87 GLN A N 1
ATOM 676 C CA . GLN A 1 87 ? -5.023 -8.331 11.518 1.00 97.31 87 GLN A CA 1
ATOM 677 C C . GLN A 1 87 ? -4.886 -6.807 11.525 1.00 97.31 87 GLN A C 1
ATOM 679 O O . GLN A 1 87 ? -5.910 -6.126 11.598 1.00 97.31 87 GLN A O 1
ATOM 684 N N . LEU A 1 88 ? -3.660 -6.289 11.373 1.00 96.69 88 LEU A N 1
ATOM 685 C CA . LEU A 1 88 ? -3.397 -4.853 11.264 1.00 96.69 88 LEU A CA 1
ATOM 686 C C . LEU A 1 88 ? -4.226 -4.232 10.135 1.00 96.69 88 LEU A C 1
ATOM 688 O O . LEU A 1 88 ? -4.935 -3.256 10.365 1.00 96.69 88 LEU A O 1
ATOM 692 N N . LEU A 1 89 ? -4.192 -4.819 8.933 1.00 97.62 89 LEU A N 1
ATOM 693 C CA . LEU A 1 89 ? -4.954 -4.295 7.798 1.00 97.62 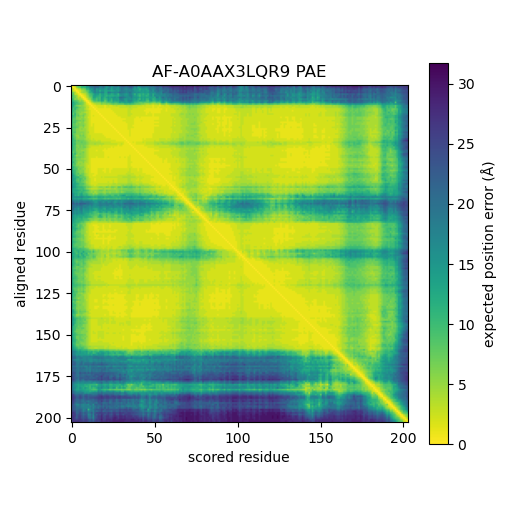89 LEU A CA 1
ATOM 694 C C . LEU A 1 89 ? -6.465 -4.398 8.026 1.00 97.62 89 LEU A C 1
ATOM 696 O O . LEU A 1 89 ? -7.171 -3.426 7.781 1.00 97.62 89 LEU A O 1
ATOM 700 N N . ARG A 1 90 ? -6.979 -5.530 8.526 1.00 97.19 90 ARG A N 1
ATOM 701 C CA . ARG A 1 90 ? -8.426 -5.699 8.749 1.00 97.19 90 ARG A CA 1
ATOM 702 C C . ARG A 1 90 ? -8.973 -4.665 9.733 1.00 97.19 90 ARG A C 1
ATOM 704 O O . ARG A 1 90 ? -9.919 -3.949 9.416 1.00 97.19 90 ARG A O 1
ATOM 711 N N . GLN A 1 91 ? -8.358 -4.585 10.910 1.00 97.06 91 GLN A N 1
ATOM 712 C CA . GLN A 1 91 ? -8.795 -3.692 11.983 1.00 97.06 91 GLN A CA 1
ATOM 713 C C . GLN A 1 91 ? -8.517 -2.229 11.635 1.00 97.06 91 GLN A C 1
ATOM 715 O O . GLN A 1 91 ? -9.325 -1.352 11.937 1.00 97.06 91 GLN A O 1
ATOM 720 N N . GLY A 1 92 ? -7.382 -1.963 10.988 1.00 95.81 92 GLY A N 1
ATOM 721 C CA . GLY A 1 92 ? -6.982 -0.620 10.598 1.00 95.81 92 GLY A CA 1
ATOM 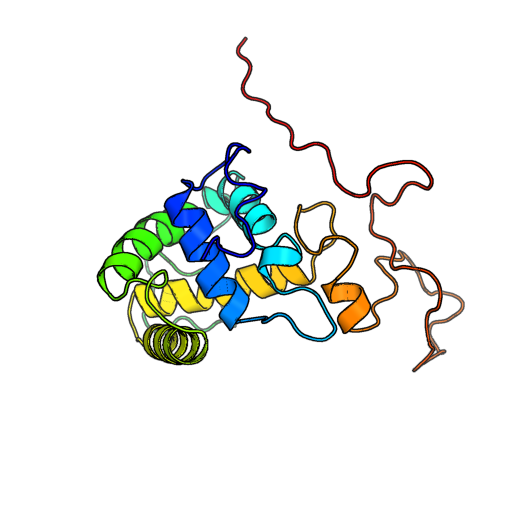722 C C . GLY A 1 92 ? -7.902 -0.039 9.534 1.00 95.81 92 GLY A C 1
ATOM 723 O O . GLY A 1 92 ? -8.350 1.092 9.685 1.00 95.81 92 GLY A O 1
ATOM 724 N N . ILE A 1 93 ? -8.239 -0.809 8.494 1.00 96.19 93 ILE A N 1
ATOM 725 C CA . ILE A 1 93 ? -9.160 -0.353 7.442 1.00 96.19 93 ILE A CA 1
ATOM 726 C C . ILE A 1 93 ? -10.558 -0.116 8.020 1.00 96.19 93 ILE A C 1
ATOM 728 O O . ILE A 1 93 ? -11.189 0.888 7.689 1.00 96.19 93 ILE A O 1
ATOM 732 N N . GLU A 1 94 ? -11.042 -0.999 8.899 1.00 95.69 94 GLU A N 1
ATOM 733 C CA . GLU A 1 94 ? -12.331 -0.812 9.573 1.00 95.69 94 GLU A CA 1
ATOM 734 C C . GLU A 1 94 ? -12.381 0.513 10.347 1.00 95.69 94 GLU A C 1
ATOM 736 O O . GLU A 1 94 ? -13.326 1.283 10.175 1.00 95.69 94 GLU A O 1
ATOM 741 N N . GLN A 1 95 ? -11.353 0.808 11.149 1.00 95.50 95 GLN A N 1
ATOM 742 C CA . GLN A 1 95 ? -11.284 2.044 11.932 1.00 95.50 95 GLN A CA 1
ATOM 743 C C . GLN A 1 95 ? -11.052 3.282 11.053 1.00 95.50 95 GLN A C 1
ATOM 745 O O . GLN A 1 95 ? -11.738 4.288 11.217 1.00 95.50 95 GLN A O 1
ATOM 750 N N . ALA A 1 96 ? -10.141 3.216 10.078 1.00 94.69 96 ALA A N 1
ATOM 751 C CA . ALA A 1 96 ? -9.823 4.344 9.203 1.00 94.69 96 ALA A CA 1
ATOM 752 C C . ALA A 1 96 ? -11.030 4.780 8.357 1.00 94.69 96 ALA A C 1
ATOM 754 O O . ALA A 1 96 ? -11.259 5.975 8.175 1.00 94.69 96 ALA A O 1
ATOM 755 N N . ARG A 1 97 ? -11.866 3.835 7.905 1.00 92.75 97 ARG A N 1
ATOM 756 C CA . ARG A 1 97 ? -13.115 4.137 7.180 1.00 92.75 97 ARG A CA 1
ATOM 757 C C . ARG A 1 97 ? -14.146 4.903 8.015 1.00 92.75 97 ARG A C 1
ATOM 759 O O . ARG A 1 97 ? -15.036 5.518 7.437 1.00 92.75 97 ARG A O 1
ATOM 766 N N . GLN A 1 98 ? -14.048 4.878 9.345 1.00 93.19 98 GLN A N 1
ATOM 767 C CA . GLN A 1 98 ? -14.913 5.672 10.228 1.00 93.19 98 GLN A CA 1
ATOM 768 C C . GLN A 1 98 ? -14.440 7.128 10.358 1.00 93.19 98 GLN A C 1
ATOM 770 O O . GLN A 1 98 ? -15.217 7.979 10.786 1.00 93.19 98 GLN A O 1
ATOM 775 N N . LEU A 1 99 ? -13.188 7.421 9.984 1.00 90.31 99 LEU A N 1
ATOM 776 C CA . LEU A 1 99 ? -12.588 8.757 10.069 1.00 90.31 99 LEU A CA 1
ATOM 777 C C . LEU A 1 99 ? -12.819 9.599 8.807 1.00 90.31 99 LEU A C 1
ATOM 779 O O . LEU A 1 99 ? -12.712 10.821 8.865 1.00 90.31 99 LEU A O 1
ATOM 783 N N . GLY A 1 100 ? -13.173 8.969 7.685 1.00 86.44 100 GLY A N 1
ATOM 784 C CA . GLY A 1 100 ? -13.461 9.671 6.439 1.00 86.44 100 GLY A CA 1
ATOM 785 C C . GLY A 1 100 ? -13.916 8.742 5.316 1.00 86.44 100 GLY A C 1
ATOM 786 O O . GLY A 1 100 ? -13.419 7.625 5.160 1.00 86.44 100 GLY A O 1
ATOM 787 N N . ASP A 1 101 ? -14.859 9.224 4.501 1.00 83.94 101 ASP A N 1
ATOM 788 C CA . ASP A 1 101 ? -15.324 8.513 3.309 1.00 83.94 101 ASP A CA 1
ATOM 789 C C . ASP A 1 101 ? -14.601 9.005 2.045 1.00 83.94 101 ASP A C 1
ATOM 791 O O . ASP A 1 101 ? -14.999 9.983 1.400 1.00 83.94 101 ASP A O 1
ATOM 795 N N . PHE A 1 102 ? -13.566 8.257 1.658 1.00 82.50 102 PHE A N 1
ATOM 796 C CA . PHE A 1 102 ? -12.766 8.477 0.450 1.00 82.50 102 PHE A CA 1
ATOM 797 C C . PHE A 1 102 ? -13.595 8.527 -0.843 1.00 82.50 102 PHE A C 1
ATOM 799 O O . PHE A 1 102 ? -13.150 9.137 -1.821 1.00 82.50 102 PHE A O 1
ATOM 806 N N . ALA A 1 103 ? -14.783 7.907 -0.877 1.00 76.31 103 ALA A N 1
ATOM 807 C CA . ALA A 1 103 ? -15.643 7.908 -2.060 1.00 76.31 103 ALA A CA 1
ATOM 808 C C . ALA A 1 103 ? -16.244 9.292 -2.356 1.00 76.31 103 ALA A C 1
ATOM 810 O O . ALA A 1 103 ? -16.595 9.576 -3.504 1.00 76.31 103 ALA A O 1
ATOM 811 N N . THR A 1 104 ? -16.355 10.147 -1.336 1.00 81.75 104 THR A N 1
ATOM 812 C CA . THR A 1 104 ? -16.915 11.504 -1.455 1.00 81.75 104 THR A CA 1
ATOM 813 C C . THR A 1 104 ? -15.855 12.585 -1.653 1.00 81.75 104 THR A C 1
ATOM 815 O O . THR A 1 104 ? -16.176 13.676 -2.120 1.00 81.75 104 THR A O 1
ATOM 818 N N . MET A 1 105 ? -14.597 12.279 -1.334 1.00 89.94 105 MET A N 1
ATOM 819 C CA . MET A 1 105 ? -13.475 13.208 -1.423 1.00 89.94 105 MET A CA 1
ATOM 820 C C . MET A 1 105 ? -12.967 13.342 -2.866 1.00 89.94 105 MET A C 1
ATOM 822 O O . MET A 1 105 ? -12.887 12.363 -3.618 1.00 89.94 105 MET A O 1
ATOM 826 N N . ASP A 1 106 ? -12.584 14.560 -3.252 1.00 90.75 106 ASP A N 1
ATOM 827 C CA . ASP A 1 106 ? -11.794 14.780 -4.463 1.00 90.75 106 ASP A CA 1
ATOM 828 C C . ASP A 1 106 ? -10.321 14.377 -4.248 1.00 90.75 106 ASP A C 1
ATOM 830 O O . ASP A 1 106 ? -9.943 13.861 -3.197 1.00 90.75 106 ASP A O 1
ATOM 834 N N . ALA A 1 107 ? -9.484 14.533 -5.277 1.00 88.62 107 ALA A N 1
ATOM 835 C CA . ALA A 1 107 ? -8.090 14.099 -5.205 1.00 88.62 107 ALA A CA 1
ATOM 836 C C . ALA A 1 107 ? -7.281 14.861 -4.141 1.00 88.62 107 ALA A C 1
ATOM 838 O O . ALA A 1 107 ? -6.504 14.234 -3.426 1.00 88.62 107 ALA A O 1
ATOM 839 N N . THR A 1 108 ? -7.491 16.173 -4.015 1.00 93.44 108 THR A N 1
ATOM 840 C CA . THR A 1 108 ? -6.787 17.010 -3.035 1.00 93.44 108 THR A CA 1
ATOM 841 C C . THR A 1 108 ? -7.221 16.652 -1.621 1.00 93.44 108 THR A C 1
ATOM 843 O O . THR A 1 108 ? -6.379 16.343 -0.788 1.00 93.44 108 THR A O 1
ATOM 846 N N . ALA A 1 109 ? -8.530 16.570 -1.370 1.00 94.31 109 ALA A N 1
ATOM 847 C CA . ALA A 1 109 ? -9.056 16.203 -0.060 1.00 94.31 109 ALA A CA 1
ATOM 848 C C . ALA A 1 109 ? -8.630 14.788 0.369 1.00 94.31 109 ALA A C 1
ATOM 850 O O . ALA A 1 109 ? -8.362 14.559 1.546 1.00 94.31 109 ALA A O 1
ATOM 851 N N . ARG A 1 110 ? -8.525 13.833 -0.571 1.00 94.12 110 ARG A N 1
ATOM 852 C CA . ARG A 1 110 ? -7.964 12.504 -0.273 1.00 94.12 110 ARG A CA 1
ATOM 853 C C . ARG A 1 110 ? -6.495 12.578 0.127 1.00 94.12 110 ARG A C 1
ATOM 855 O O . ARG A 1 110 ? -6.106 11.872 1.052 1.00 94.12 110 ARG A O 1
ATOM 862 N N . ALA A 1 111 ? -5.696 13.386 -0.568 1.00 95.12 111 ALA A N 1
ATOM 863 C CA . ALA A 1 111 ? -4.283 13.551 -0.248 1.00 95.12 111 ALA A CA 1
ATOM 864 C C . ALA A 1 111 ? -4.100 14.157 1.150 1.00 95.12 111 ALA A C 1
ATOM 866 O O . ALA A 1 111 ? -3.413 13.557 1.974 1.00 95.12 111 ALA A O 1
ATOM 867 N N . ASP A 1 112 ? -4.808 15.252 1.440 1.00 96.75 112 ASP A N 1
ATOM 868 C CA . ASP A 1 112 ? -4.790 15.913 2.750 1.00 96.75 112 ASP A CA 1
ATOM 869 C C . ASP A 1 112 ? -5.224 14.951 3.868 1.00 96.75 112 ASP A C 1
ATOM 871 O O . ASP A 1 112 ? -4.612 14.897 4.933 1.00 96.75 112 ASP A O 1
ATOM 875 N N . HIS A 1 113 ? -6.261 14.143 3.623 1.00 95.81 113 HIS A N 1
ATOM 876 C CA . HIS A 1 113 ? -6.741 13.184 4.613 1.00 95.81 113 HIS A CA 1
ATOM 877 C C . HIS A 1 113 ? -5.740 12.047 4.856 1.00 95.81 113 HIS A C 1
ATOM 879 O O . HIS A 1 113 ? -5.486 11.691 6.002 1.00 95.81 113 HIS A O 1
ATOM 885 N N . VAL A 1 114 ? -5.122 11.482 3.813 1.00 96.62 114 VAL A N 1
ATOM 886 C CA . VAL A 1 114 ? -4.065 10.466 3.989 1.00 96.62 114 VAL A CA 1
ATOM 887 C C . VAL A 1 114 ? -2.858 11.049 4.723 1.00 96.62 114 VAL A C 1
ATOM 889 O O . VAL A 1 114 ? -2.290 10.366 5.576 1.00 96.62 114 VAL A O 1
ATOM 892 N N . GLU A 1 115 ? -2.489 12.300 4.441 1.00 96.56 115 GLU A N 1
ATOM 893 C CA . GLU A 1 115 ? -1.434 13.004 5.170 1.00 96.56 115 GLU A CA 1
ATOM 894 C C . GLU A 1 115 ? -1.799 13.173 6.653 1.00 96.56 115 GLU A C 1
ATOM 896 O O . GLU A 1 115 ? -0.992 12.834 7.522 1.00 96.56 115 GLU A O 1
ATOM 901 N N . GLU A 1 116 ? -3.026 13.599 6.967 1.00 97.00 116 GLU A N 1
ATOM 902 C CA . GLU A 1 116 ? -3.534 13.673 8.343 1.00 97.00 116 GLU A CA 1
ATOM 903 C C . GLU A 1 116 ? -3.423 12.316 9.051 1.00 97.00 116 GLU A C 1
ATOM 905 O O . GLU A 1 116 ? -2.868 12.238 10.149 1.00 97.00 116 GLU A O 1
ATOM 910 N N . LEU A 1 117 ? -3.899 11.240 8.414 1.00 96.44 117 LEU A N 1
ATOM 911 C CA . LEU A 1 117 ? -3.828 9.890 8.973 1.00 96.44 117 LEU A CA 1
ATOM 912 C C . LEU A 1 117 ? -2.376 9.430 9.184 1.00 96.44 117 LEU A C 1
ATOM 914 O O . LEU A 1 117 ? -2.096 8.762 10.177 1.00 96.44 117 LEU A O 1
ATOM 918 N N . SER A 1 118 ? -1.456 9.807 8.289 1.00 95.38 118 SER A N 1
ATOM 919 C CA . SER A 1 118 ? -0.030 9.463 8.386 1.00 95.38 118 SER A CA 1
ATOM 920 C C . SER A 1 118 ? 0.693 10.148 9.549 1.00 95.38 118 SER A C 1
ATOM 922 O O . SER A 1 118 ? 1.662 9.601 10.067 1.00 95.38 118 SER A O 1
ATOM 924 N N . ASN A 1 119 ? 0.209 11.317 9.979 1.00 95.38 119 ASN A N 1
ATOM 925 C CA . ASN A 1 119 ? 0.795 12.101 11.069 1.00 95.38 119 ASN A CA 1
ATOM 926 C C . ASN A 1 119 ? 0.291 11.678 12.460 1.00 95.38 119 ASN A C 1
ATOM 928 O O . ASN A 1 119 ? 0.676 12.277 13.467 1.00 95.38 119 ASN A O 1
ATOM 932 N N . ARG A 1 120 ? -0.593 10.678 12.538 1.00 94.00 120 ARG A N 1
ATOM 933 C CA . ARG A 1 120 ? -1.103 10.167 13.812 1.00 94.00 120 ARG A CA 1
ATOM 934 C C . ARG A 1 120 ? -0.056 9.287 14.487 1.00 94.00 120 ARG A C 1
ATOM 936 O O . ARG A 1 120 ? 0.550 8.438 13.847 1.00 94.00 120 ARG A O 1
ATOM 943 N N . ASP A 1 121 ? 0.084 9.433 15.798 1.00 90.56 121 ASP A N 1
ATOM 944 C CA . ASP A 1 121 ? 0.936 8.574 16.631 1.00 90.56 121 ASP A CA 1
ATOM 945 C C . ASP A 1 121 ? 0.098 7.473 17.303 1.00 90.56 121 ASP A C 1
ATOM 947 O O . ASP A 1 121 ? 0.055 7.325 18.522 1.00 90.56 121 ASP A O 1
ATOM 951 N N . ASP A 1 122 ? -0.704 6.778 16.496 1.00 91.12 122 ASP A N 1
ATOM 952 C CA . ASP A 1 122 ? -1.607 5.729 16.958 1.00 91.12 122 ASP A CA 1
ATOM 953 C C . ASP A 1 122 ? -1.678 4.558 15.967 1.00 91.12 122 ASP A C 1
ATOM 955 O O . ASP A 1 122 ? -0.913 4.448 15.001 1.00 91.12 122 ASP A O 1
ATOM 959 N N . PHE A 1 123 ? -2.621 3.650 16.214 1.00 91.31 123 PHE A N 1
ATOM 960 C CA . PHE A 1 123 ? -2.856 2.483 15.373 1.00 91.31 123 PHE A CA 1
ATOM 961 C C . PHE A 1 123 ? -3.123 2.837 13.897 1.00 91.31 123 PHE A C 1
ATOM 963 O O . PHE A 1 123 ? -2.729 2.088 13.002 1.00 91.31 123 PHE A O 1
ATOM 970 N N . ILE A 1 124 ? -3.742 3.989 13.619 1.00 95.06 124 ILE A N 1
ATOM 971 C CA . ILE A 1 124 ? -4.034 4.427 12.250 1.00 95.06 124 ILE A CA 1
ATOM 972 C C . ILE A 1 124 ? -2.776 4.948 11.565 1.00 95.06 124 ILE A C 1
ATOM 974 O O . ILE A 1 124 ? -2.524 4.580 10.418 1.00 95.06 124 ILE A O 1
ATOM 978 N N . GLY A 1 125 ? -1.942 5.721 12.262 1.00 94.06 125 GLY A N 1
ATOM 979 C CA . GLY A 1 125 ? -0.632 6.110 11.727 1.00 94.06 125 GLY A CA 1
ATOM 980 C C . GLY A 1 125 ? 0.237 4.896 11.401 1.00 94.06 125 GLY A C 1
ATOM 981 O O . GLY A 1 125 ? 0.825 4.809 10.320 1.00 94.06 125 GLY A O 1
ATOM 982 N N . THR A 1 126 ? 0.213 3.890 12.280 1.00 92.62 126 THR A N 1
ATOM 983 C CA . THR A 1 126 ? 0.892 2.601 12.070 1.00 92.62 126 THR A CA 1
ATOM 984 C C . THR A 1 126 ? 0.381 1.879 10.819 1.00 92.62 126 THR A C 1
ATOM 986 O O . THR A 1 126 ? 1.179 1.402 10.008 1.00 92.62 126 THR A O 1
ATOM 989 N N . LEU A 1 127 ? -0.942 1.833 10.616 1.00 95.31 127 LEU A N 1
ATOM 990 C CA . LEU A 1 127 ? -1.545 1.293 9.396 1.00 95.31 127 LEU A CA 1
ATOM 991 C C . LEU A 1 127 ? -1.040 2.035 8.153 1.00 95.31 127 LEU A C 1
ATOM 993 O O . LEU A 1 127 ? -0.585 1.387 7.214 1.00 95.31 127 LEU A O 1
ATOM 997 N N . ILE A 1 128 ? -1.109 3.369 8.126 1.00 96.88 128 ILE A N 1
ATOM 998 C CA . ILE A 1 128 ? -0.707 4.159 6.952 1.00 96.88 128 ILE A CA 1
ATOM 999 C C . ILE A 1 128 ? 0.779 3.961 6.629 1.00 96.88 128 ILE A C 1
ATOM 1001 O O . ILE A 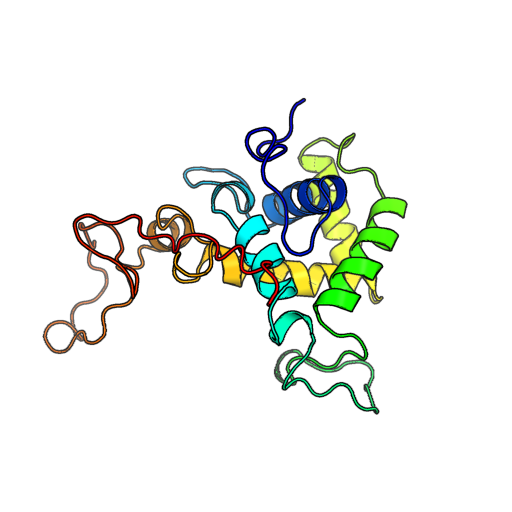1 128 ? 1.130 3.770 5.461 1.00 96.88 128 ILE A O 1
ATOM 1005 N N . ALA A 1 129 ? 1.644 3.908 7.645 1.00 94.44 129 ALA A N 1
ATOM 1006 C CA . ALA A 1 129 ? 3.060 3.594 7.471 1.00 94.44 129 ALA A CA 1
ATOM 1007 C C . ALA A 1 129 ? 3.278 2.195 6.858 1.00 94.44 129 ALA A C 1
ATOM 1009 O O . ALA A 1 129 ? 4.093 2.032 5.938 1.00 94.44 129 ALA A O 1
ATOM 1010 N N . GLU A 1 130 ? 2.521 1.190 7.309 1.00 95.12 130 GLU A N 1
ATOM 1011 C CA . GLU A 1 130 ? 2.571 -0.161 6.744 1.00 95.12 130 GLU A CA 1
ATOM 1012 C C . GLU A 1 130 ? 2.068 -0.195 5.294 1.00 95.12 130 GLU A C 1
ATOM 1014 O O . GLU A 1 130 ? 2.711 -0.801 4.431 1.00 95.12 130 GLU A O 1
ATOM 1019 N N . LEU A 1 131 ? 0.967 0.495 4.987 1.00 97.31 131 LEU A N 1
ATOM 1020 C CA . LEU A 1 131 ? 0.435 0.584 3.626 1.00 97.31 131 LEU A CA 1
ATOM 1021 C C . LEU A 1 131 ? 1.415 1.283 2.683 1.00 97.31 131 LEU A C 1
ATOM 1023 O O . LEU A 1 131 ? 1.583 0.834 1.549 1.00 97.31 131 LEU A O 1
ATOM 1027 N N . TRP A 1 132 ? 2.125 2.314 3.142 1.00 97.44 132 TRP A N 1
ATOM 1028 C CA . TRP A 1 132 ? 3.187 2.948 2.360 1.00 97.44 132 TRP A CA 1
ATOM 1029 C C . TRP A 1 132 ? 4.342 1.981 2.063 1.00 97.44 132 TRP A C 1
ATOM 1031 O O . TRP A 1 132 ? 4.865 1.926 0.943 1.00 97.44 132 TRP A O 1
ATOM 1041 N N . LYS A 1 133 ? 4.752 1.180 3.052 1.00 96.00 133 LYS A N 1
ATOM 1042 C CA . LYS A 1 133 ? 5.765 0.133 2.860 1.00 96.00 133 LYS A CA 1
ATOM 1043 C C . LYS A 1 133 ? 5.302 -0.905 1.833 1.00 96.00 133 LYS A C 1
ATOM 1045 O O . LYS A 1 133 ? 6.032 -1.178 0.879 1.00 96.00 133 LYS A O 1
ATOM 1050 N N . LEU A 1 134 ? 4.101 -1.453 2.003 1.00 97.69 134 LEU A N 1
ATOM 1051 C CA . LEU A 1 134 ? 3.541 -2.474 1.117 1.00 97.69 134 LEU A CA 1
ATOM 1052 C C . LEU A 1 134 ? 3.268 -1.940 -0.294 1.00 97.69 134 LEU A C 1
ATOM 1054 O O . LEU A 1 134 ? 3.476 -2.667 -1.259 1.00 97.69 134 LEU A O 1
ATOM 1058 N N . THR A 1 135 ? 2.887 -0.668 -0.432 1.00 98.50 135 THR A N 1
ATOM 1059 C CA . THR A 1 135 ? 2.681 -0.018 -1.735 1.00 98.50 135 THR A CA 1
ATOM 1060 C C . THR A 1 135 ? 3.972 0.049 -2.527 1.00 98.50 135 THR A C 1
ATOM 1062 O O . THR A 1 135 ? 4.008 -0.381 -3.677 1.00 98.50 135 THR A O 1
ATOM 1065 N N . ARG A 1 136 ? 5.066 0.502 -1.901 1.00 97.94 136 ARG A N 1
ATOM 1066 C CA . ARG A 1 136 ? 6.387 0.500 -2.545 1.00 97.94 136 ARG A CA 1
ATOM 1067 C C . ARG A 1 136 ? 6.831 -0.911 -2.919 1.00 97.94 136 ARG A C 1
ATOM 1069 O O . ARG A 1 136 ? 7.341 -1.115 -4.015 1.00 97.94 136 ARG A O 1
ATOM 1076 N N . GLN A 1 137 ? 6.616 -1.890 -2.040 1.00 97.25 137 GLN A N 1
ATOM 1077 C CA . GLN A 1 137 ? 6.927 -3.284 -2.356 1.00 97.25 137 GLN A CA 1
ATOM 1078 C C . GLN A 1 137 ? 6.114 -3.771 -3.557 1.00 97.25 137 GLN A C 1
ATOM 1080 O O . GLN A 1 137 ? 6.702 -4.247 -4.517 1.00 97.25 137 GLN A O 1
ATOM 1085 N N . GLY A 1 138 ? 4.794 -3.588 -3.559 1.00 97.50 138 GLY A N 1
ATOM 1086 C CA . GLY A 1 138 ? 3.936 -4.020 -4.659 1.00 97.50 138 GLY A CA 1
ATOM 1087 C C . GLY A 1 138 ? 4.233 -3.308 -5.977 1.00 97.50 138 GLY A C 1
ATOM 1088 O O . GLY A 1 138 ? 4.187 -3.936 -7.028 1.00 97.50 138 GLY A O 1
ATOM 1089 N N . TYR A 1 139 ? 4.579 -2.021 -5.944 1.00 97.69 139 TYR A N 1
ATOM 1090 C C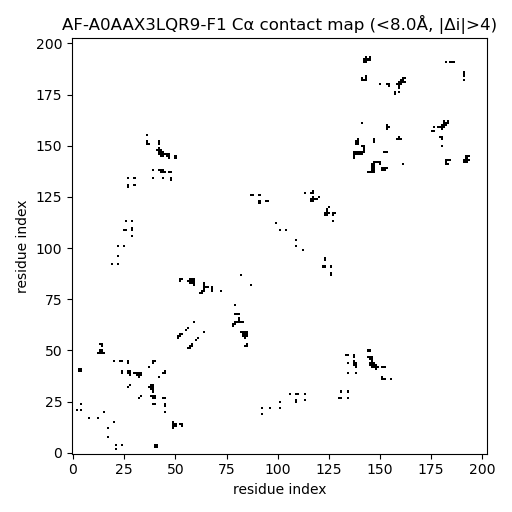A . TYR A 1 139 ? 4.822 -1.241 -7.159 1.00 97.69 139 TYR A CA 1
ATOM 1091 C C . TYR A 1 139 ? 6.174 -1.555 -7.813 1.00 97.69 139 TYR A C 1
ATOM 1093 O O . TYR A 1 139 ? 6.302 -1.468 -9.032 1.00 97.69 139 TYR A O 1
ATOM 1101 N N . PHE A 1 140 ? 7.177 -1.958 -7.024 1.00 96.25 140 PHE A N 1
ATOM 1102 C CA . PHE A 1 140 ? 8.542 -2.207 -7.508 1.00 96.25 140 PHE A CA 1
ATOM 1103 C C . PHE A 1 140 ? 8.997 -3.673 -7.416 1.00 96.25 140 PHE A C 1
ATOM 1105 O O . PHE A 1 140 ? 10.111 -3.987 -7.841 1.00 96.25 140 PHE A O 1
ATOM 1112 N N . ALA A 1 141 ? 8.180 -4.587 -6.889 1.00 92.81 141 ALA A N 1
ATOM 1113 C CA . ALA A 1 141 ? 8.483 -6.018 -6.873 1.00 92.81 141 ALA A CA 1
ATOM 1114 C C . ALA A 1 141 ? 8.447 -6.633 -8.279 1.00 92.81 141 ALA A C 1
ATOM 1116 O O . ALA A 1 141 ? 7.981 -6.034 -9.244 1.00 92.81 141 ALA A O 1
ATOM 1117 N N . ASP A 1 142 ? 8.944 -7.862 -8.401 1.00 90.75 142 ASP A N 1
ATOM 1118 C CA . ASP A 1 142 ? 8.764 -8.644 -9.621 1.00 90.75 142 ASP A CA 1
ATOM 1119 C C . ASP A 1 142 ? 7.261 -8.898 -9.876 1.00 90.75 142 ASP A C 1
ATOM 1121 O O . ASP A 1 142 ? 6.552 -9.269 -8.931 1.00 90.75 142 ASP A O 1
ATOM 1125 N N . PRO A 1 143 ? 6.749 -8.735 -11.113 1.00 89.38 143 PRO A N 1
ATOM 1126 C CA . PRO A 1 143 ? 5.320 -8.894 -11.389 1.00 89.38 143 PRO A CA 1
ATOM 1127 C C . PRO A 1 143 ? 4.746 -10.280 -11.082 1.00 89.38 143 PRO A C 1
ATOM 1129 O O . PRO A 1 143 ? 3.526 -10.435 -10.988 1.00 89.38 143 PRO A O 1
ATOM 1132 N N . ILE A 1 144 ? 5.596 -11.290 -10.863 1.00 86.56 144 ILE A N 1
ATOM 1133 C CA . ILE A 1 144 ? 5.146 -12.603 -10.382 1.00 86.56 144 ILE A CA 1
ATOM 1134 C C . ILE A 1 144 ? 4.405 -12.537 -9.041 1.00 86.56 144 ILE A C 1
ATOM 1136 O O . ILE A 1 144 ? 3.647 -13.447 -8.721 1.00 86.56 144 ILE A O 1
ATOM 1140 N N . TYR A 1 145 ? 4.595 -11.473 -8.262 1.00 88.38 145 TYR A N 1
ATOM 1141 C CA . TYR A 1 145 ? 3.894 -11.265 -6.996 1.00 88.38 145 TYR A CA 1
ATOM 1142 C C . TYR A 1 145 ? 2.562 -10.514 -7.157 1.00 88.38 145 TYR A C 1
ATOM 1144 O O . TYR A 1 145 ? 1.988 -10.086 -6.163 1.00 88.38 145 TYR A O 1
ATOM 1152 N N . LEU A 1 146 ? 2.055 -10.371 -8.391 1.00 89.69 146 LEU A N 1
ATOM 1153 C CA . LEU A 1 146 ? 0.783 -9.712 -8.742 1.00 89.69 146 LEU A CA 1
ATOM 1154 C C . LEU A 1 146 ? 0.767 -8.182 -8.589 1.00 89.69 146 LEU A C 1
ATOM 1156 O O . LEU A 1 146 ? -0.264 -7.559 -8.810 1.00 89.69 146 LEU A O 1
ATOM 1160 N N . GLY A 1 147 ? 1.899 -7.579 -8.228 1.00 92.31 147 GLY A N 1
ATOM 1161 C CA . GLY A 1 147 ? 2.128 -6.138 -8.313 1.00 92.31 147 GLY A CA 1
ATOM 1162 C C . GLY A 1 147 ? 2.879 -5.764 -9.590 1.00 92.31 147 GLY A C 1
ATOM 1163 O O . GLY A 1 147 ? 3.053 -6.596 -10.479 1.00 92.31 147 GLY A O 1
ATOM 1164 N N . ASN A 1 148 ? 3.355 -4.520 -9.668 1.00 94.12 148 ASN A N 1
ATOM 1165 C CA . ASN A 1 148 ? 4.204 -3.995 -10.743 1.00 94.12 148 ASN A CA 1
ATOM 1166 C C . ASN A 1 148 ? 3.772 -4.431 -12.161 1.00 94.12 148 ASN A C 1
ATOM 1168 O O . ASN A 1 148 ? 4.595 -4.803 -13.001 1.00 94.12 148 ASN A O 1
ATOM 1172 N N . HIS A 1 149 ? 2.467 -4.443 -12.430 1.00 89.19 149 HIS A N 1
ATOM 1173 C CA . HIS A 1 149 ? 1.921 -4.892 -13.702 1.00 89.19 149 HIS A CA 1
ATOM 1174 C C . HIS A 1 149 ? 2.544 -4.130 -14.872 1.00 89.19 149 HIS A C 1
ATOM 1176 O O . HIS A 1 149 ? 2.814 -2.932 -14.811 1.00 89.19 149 HIS A O 1
ATOM 1182 N N . ASP A 1 150 ? 2.821 -4.880 -15.931 1.00 86.06 150 ASP A N 1
ATOM 1183 C CA . ASP A 1 150 ? 3.510 -4.463 -17.145 1.00 86.06 150 ASP A CA 1
ATOM 1184 C C . ASP A 1 150 ? 4.857 -3.795 -16.865 1.00 86.06 150 ASP A C 1
ATOM 1186 O O . ASP A 1 150 ? 5.369 -3.036 -17.691 1.00 86.06 150 ASP A O 1
ATOM 1190 N N . TYR A 1 151 ? 5.457 -4.128 -15.718 1.00 89.44 151 TYR A N 1
ATOM 1191 C CA . TYR A 1 151 ? 6.711 -3.573 -15.239 1.00 89.44 151 TYR A CA 1
ATOM 1192 C C . TYR A 1 151 ? 6.634 -2.054 -15.011 1.00 89.44 151 TYR A C 1
ATOM 1194 O O . TYR A 1 151 ? 7.629 -1.365 -15.237 1.00 89.44 151 TYR A O 1
ATOM 1202 N N . ALA A 1 152 ? 5.471 -1.522 -14.608 1.00 92.31 152 ALA A N 1
ATOM 1203 C CA . ALA A 1 152 ? 5.227 -0.091 -14.403 1.00 92.31 152 ALA A CA 1
ATOM 1204 C C . ALA A 1 152 ? 6.325 0.599 -13.574 1.00 92.31 152 ALA A C 1
ATOM 1206 O O . ALA A 1 152 ? 7.003 1.496 -14.080 1.00 92.31 152 ALA A O 1
ATOM 1207 N N . GLY A 1 153 ? 6.575 0.126 -12.352 1.00 93.81 153 GLY A N 1
ATOM 1208 C CA . GLY A 1 153 ? 7.595 0.690 -11.471 1.00 93.81 153 GLY A CA 1
ATOM 1209 C C . GLY A 1 153 ? 9.014 0.473 -11.985 1.00 93.81 153 GLY A C 1
ATOM 1210 O O . GLY A 1 153 ? 9.868 1.342 -11.837 1.00 93.81 153 GLY A O 1
ATOM 1211 N N . TRP A 1 154 ? 9.286 -0.649 -12.654 1.00 92.31 154 TRP A N 1
ATOM 1212 C CA . TRP A 1 154 ? 10.608 -0.884 -13.246 1.00 92.31 154 TRP A CA 1
ATOM 1213 C C . TRP A 1 154 ? 10.884 0.047 -14.426 1.00 92.31 154 TRP A C 1
ATOM 1215 O O . TRP A 1 154 ? 11.984 0.583 -14.525 1.00 92.31 154 TRP A O 1
ATOM 1225 N N . ARG A 1 155 ? 9.893 0.300 -15.286 1.00 89.81 155 ARG A N 1
ATOM 1226 C CA . ARG A 1 155 ? 10.000 1.290 -16.366 1.00 89.81 155 ARG A CA 1
ATOM 1227 C C . ARG A 1 155 ? 10.173 2.699 -15.810 1.00 89.81 155 ARG A C 1
ATOM 1229 O O . ARG A 1 155 ? 11.022 3.421 -16.321 1.00 89.81 155 ARG A O 1
ATOM 1236 N N . MET A 1 156 ? 9.433 3.042 -14.754 1.00 90.94 156 MET A N 1
ATOM 1237 C CA . MET A 1 156 ? 9.522 4.339 -14.077 1.00 90.94 156 MET A CA 1
ATOM 1238 C C . MET A 1 156 ? 10.954 4.662 -13.635 1.00 90.94 156 MET A C 1
ATOM 1240 O O . MET A 1 156 ? 11.443 5.759 -13.884 1.00 90.94 156 MET A O 1
ATOM 1244 N N . VAL A 1 157 ? 11.654 3.702 -13.024 1.00 89.62 157 VAL A N 1
ATOM 1245 C CA . VAL A 1 157 ? 13.025 3.916 -12.518 1.00 89.62 157 VAL A CA 1
ATOM 1246 C C . VAL A 1 157 ? 14.120 3.485 -13.500 1.00 89.62 157 VAL A C 1
ATOM 1248 O O . VAL A 1 157 ? 15.300 3.509 -13.156 1.00 89.62 157 VAL A O 1
ATOM 1251 N N . GLY A 1 158 ? 13.755 3.047 -14.709 1.00 85.19 158 GLY A N 1
ATOM 1252 C CA . GLY A 1 158 ? 14.703 2.537 -15.704 1.00 85.19 158 GLY A CA 1
ATOM 1253 C C . GLY A 1 158 ? 15.370 1.207 -15.327 1.00 85.19 158 GLY A C 1
ATOM 1254 O O . GLY A 1 158 ? 16.443 0.891 -15.841 1.00 85.19 158 GLY A O 1
ATOM 1255 N N . PHE A 1 159 ? 14.764 0.414 -14.438 1.00 85.00 159 PHE A N 1
ATOM 1256 C CA . PHE A 1 159 ? 15.295 -0.890 -14.052 1.00 85.00 159 PHE A CA 1
ATOM 1257 C C . PHE A 1 159 ? 15.105 -1.918 -15.185 1.00 85.00 159 PHE A C 1
ATOM 1259 O O . PHE A 1 159 ? 13.975 -2.195 -15.592 1.00 85.00 159 PHE A O 1
ATOM 1266 N N . PRO A 1 160 ? 16.184 -2.549 -15.678 1.00 78.62 160 PRO A N 1
ATOM 1267 C CA . PRO A 1 160 ? 16.132 -3.443 -16.841 1.00 78.62 160 PRO A CA 1
ATOM 1268 C C . PRO A 1 160 ? 15.585 -4.850 -16.551 1.00 78.62 160 PRO A C 1
ATOM 1270 O O . PRO A 1 160 ? 15.434 -5.669 -17.463 1.00 78.62 160 PRO A O 1
ATOM 1273 N N . GLY A 1 161 ? 15.280 -5.149 -15.289 1.00 79.12 161 GLY A N 1
ATOM 1274 C CA . GLY A 1 161 ? 14.806 -6.451 -14.837 1.00 79.12 161 GLY A CA 1
ATOM 1275 C C . GLY A 1 161 ? 15.837 -7.239 -14.031 1.00 79.12 161 GLY A C 1
ATOM 1276 O O . GLY A 1 161 ? 17.008 -6.872 -13.918 1.00 79.12 161 GLY A O 1
ATOM 1277 N N . ALA A 1 162 ? 15.382 -8.352 -13.460 1.00 77.56 162 ALA A N 1
ATOM 1278 C CA . ALA A 1 162 ? 16.127 -9.187 -12.522 1.00 77.56 162 ALA A CA 1
ATOM 1279 C C . ALA A 1 162 ? 17.134 -10.107 -13.241 1.00 77.56 162 ALA A C 1
ATOM 1281 O O . ALA A 1 162 ? 16.995 -11.329 -13.263 1.00 77.56 162 ALA A O 1
ATOM 1282 N N . HIS A 1 163 ? 18.143 -9.528 -13.894 1.00 72.62 163 HIS A N 1
ATOM 1283 C CA . HIS A 1 163 ? 19.221 -10.303 -14.514 1.00 72.62 163 HIS A CA 1
ATOM 1284 C C . HIS A 1 163 ? 20.162 -10.865 -13.444 1.00 72.62 163 HIS A C 1
ATOM 1286 O O . HIS A 1 163 ? 20.614 -10.136 -12.566 1.00 72.62 163 HIS A O 1
ATOM 1292 N N . ALA A 1 164 ? 20.476 -12.161 -13.537 1.00 65.06 164 ALA A N 1
ATOM 1293 C CA . ALA A 1 164 ? 21.286 -12.857 -12.535 1.00 65.06 164 ALA A CA 1
ATOM 1294 C C . ALA A 1 164 ? 22.727 -12.323 -12.442 1.00 65.06 164 ALA A C 1
ATOM 1296 O O . ALA A 1 164 ? 23.297 -12.289 -11.356 1.00 65.06 164 ALA A O 1
ATOM 1297 N N . TYR A 1 165 ? 23.312 -11.902 -13.570 1.00 66.25 165 TYR A N 1
ATOM 1298 C CA . TYR A 1 165 ? 24.694 -11.436 -13.643 1.00 66.25 165 TYR A CA 1
ATOM 1299 C C . TYR A 1 165 ? 24.872 -10.356 -14.718 1.00 66.25 165 TYR A C 1
ATOM 1301 O O . TYR A 1 165 ? 24.350 -10.484 -15.824 1.00 66.25 165 TYR A O 1
ATOM 1309 N N . TYR A 1 166 ? 25.684 -9.340 -14.411 1.00 66.75 166 TYR A N 1
ATOM 1310 C CA . TYR A 1 166 ? 26.185 -8.328 -15.355 1.00 66.75 166 TYR A CA 1
ATOM 1311 C C . TYR A 1 166 ? 27.709 -8.443 -15.526 1.00 66.75 166 TYR A C 1
ATOM 1313 O O . TYR A 1 166 ? 28.424 -7.447 -15.538 1.00 66.75 166 TYR A O 1
ATOM 1321 N N . THR A 1 167 ? 28.234 -9.666 -15.622 1.00 71.69 167 THR A N 1
ATOM 1322 C CA . THR A 1 167 ? 29.685 -9.946 -15.580 1.00 71.69 167 THR A CA 1
ATOM 1323 C C . THR A 1 167 ? 30.496 -9.263 -16.678 1.00 71.69 167 THR A C 1
ATOM 1325 O O . THR A 1 167 ? 31.669 -8.989 -16.477 1.00 71.69 167 THR A O 1
ATOM 1328 N N . GLU A 1 168 ? 29.887 -8.978 -17.828 1.00 73.50 168 GLU A N 1
ATOM 1329 C CA . GLU A 1 168 ? 30.556 -8.330 -18.967 1.00 73.50 168 GLU A CA 1
ATOM 1330 C C . GLU A 1 168 ? 30.353 -6.810 -19.004 1.00 73.50 168 GLU A C 1
ATOM 1332 O O . GLU A 1 168 ? 30.895 -6.138 -19.876 1.00 73.50 168 GLU A O 1
ATOM 1337 N N . ARG A 1 169 ? 29.505 -6.271 -18.120 1.00 67.62 169 ARG A N 1
ATOM 1338 C CA . ARG A 1 169 ? 28.953 -4.911 -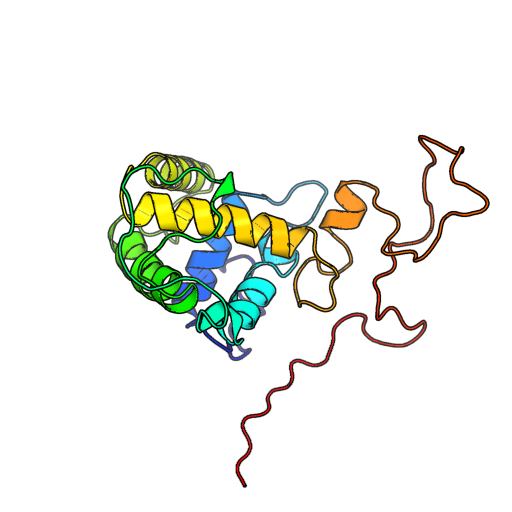18.244 1.00 67.62 169 ARG A CA 1
ATOM 1339 C C . ARG A 1 169 ? 28.934 -4.147 -16.923 1.00 67.62 169 ARG A C 1
ATOM 1341 O O . ARG A 1 169 ? 28.220 -3.162 -16.797 1.00 67.62 169 ARG A O 1
ATOM 1348 N N . VAL A 1 170 ? 29.695 -4.615 -15.932 1.00 71.00 170 VAL A N 1
ATOM 1349 C CA . VAL A 1 170 ? 29.678 -4.062 -14.570 1.00 71.00 170 VAL A CA 1
ATOM 1350 C C . VAL A 1 170 ? 30.208 -2.622 -14.516 1.00 71.00 170 VAL A C 1
ATOM 1352 O O . VAL A 1 170 ? 29.715 -1.823 -13.727 1.00 71.00 170 VAL A O 1
ATOM 1355 N N . ASP A 1 171 ? 31.148 -2.287 -15.406 1.00 76.38 171 ASP A N 1
ATOM 1356 C CA . ASP A 1 171 ? 31.771 -0.960 -15.514 1.00 76.38 171 ASP A CA 1
ATOM 1357 C C . ASP A 1 171 ? 30.984 -0.002 -16.433 1.00 76.38 171 ASP A C 1
ATOM 1359 O O . ASP A 1 171 ? 31.381 1.141 -16.657 1.00 76.38 171 ASP A O 1
ATOM 1363 N N . GLU A 1 172 ? 29.872 -0.461 -17.016 1.00 71.88 172 GLU A N 1
ATOM 1364 C CA . GLU A 1 172 ? 29.030 0.345 -17.897 1.00 71.88 172 GLU A CA 1
ATOM 1365 C C . GLU A 1 172 ? 27.921 1.018 -17.073 1.00 71.88 172 GLU A C 1
ATOM 1367 O O . GLU A 1 172 ? 26.976 0.369 -16.627 1.00 71.88 172 GLU A O 1
ATOM 1372 N N . HIS A 1 173 ? 28.018 2.334 -16.877 1.00 70.19 173 HIS A N 1
ATOM 1373 C CA . HIS A 1 173 ? 27.040 3.125 -16.119 1.00 70.19 173 HIS A CA 1
ATOM 1374 C C . HIS A 1 173 ? 26.134 3.960 -17.040 1.00 70.19 173 HIS A C 1
ATOM 1376 O O . HIS A 1 173 ? 26.456 4.179 -18.207 1.00 70.19 173 HIS A O 1
ATOM 1382 N N . GLU A 1 174 ? 24.987 4.407 -16.513 1.00 66.81 174 GLU A N 1
ATOM 1383 C CA . GLU A 1 174 ? 24.068 5.371 -17.159 1.00 66.81 174 GLU A CA 1
ATOM 1384 C C . GLU A 1 174 ? 23.571 4.980 -18.564 1.00 66.81 174 GLU A C 1
ATOM 1386 O O . GLU A 1 174 ? 23.206 5.826 -19.383 1.00 66.81 174 GLU A O 1
ATOM 1391 N N . ARG A 1 175 ? 23.529 3.681 -18.879 1.00 63.59 175 ARG A N 1
ATOM 1392 C CA . ARG A 1 175 ? 23.019 3.226 -20.173 1.00 63.59 175 ARG A CA 1
ATOM 1393 C C . ARG A 1 175 ? 21.500 3.217 -20.223 1.00 63.59 175 ARG A C 1
ATOM 1395 O O . ARG A 1 175 ? 20.835 2.695 -19.333 1.00 63.59 175 ARG A O 1
ATOM 1402 N N . SER A 1 176 ? 20.966 3.668 -21.355 1.00 59.44 176 SER A N 1
ATOM 1403 C CA . SER A 1 176 ? 19.581 3.397 -21.716 1.00 59.44 176 SER A CA 1
ATOM 1404 C C . SER A 1 176 ? 19.424 1.909 -22.028 1.00 59.44 176 SER A C 1
ATOM 1406 O O . SER A 1 176 ? 20.018 1.369 -22.966 1.00 59.44 176 SER A O 1
ATOM 1408 N N . VAL A 1 177 ? 18.627 1.212 -21.221 1.00 58.84 177 VAL A N 1
ATOM 1409 C CA . VAL A 1 177 ? 18.270 -0.176 -21.505 1.00 58.84 177 VAL A CA 1
ATOM 1410 C C . VAL A 1 177 ? 17.001 -0.175 -22.348 1.00 58.84 177 VAL A C 1
ATOM 1412 O O . VAL A 1 177 ? 15.939 0.236 -21.904 1.00 58.84 177 VAL A O 1
ATOM 1415 N N . THR A 1 178 ? 17.141 -0.573 -23.611 1.00 55.06 178 THR A N 1
ATOM 1416 C CA . THR A 1 178 ? 16.063 -0.560 -24.610 1.00 55.06 178 THR A CA 1
ATOM 1417 C C . THR A 1 178 ? 15.072 -1.734 -24.530 1.00 55.06 178 THR A C 1
ATOM 1419 O O . THR A 1 178 ? 13.908 -1.519 -24.870 1.00 55.06 178 THR A O 1
ATOM 1422 N N . PRO A 1 179 ? 15.450 -2.980 -24.159 1.00 63.41 179 PRO A N 1
ATOM 1423 C CA . PRO A 1 179 ? 14.459 -4.047 -24.058 1.00 63.41 179 PRO A CA 1
ATOM 1424 C C . PRO A 1 179 ? 13.509 -3.825 -22.871 1.00 63.41 179 PRO A C 1
ATOM 1426 O O . PRO A 1 179 ? 13.931 -3.281 -21.849 1.00 63.41 179 PRO A O 1
ATOM 1429 N N . PRO A 1 180 ? 12.245 -4.282 -22.976 1.00 64.94 180 PRO A N 1
ATOM 1430 C CA . PRO A 1 180 ? 11.316 -4.227 -21.857 1.00 64.94 180 PRO A CA 1
ATOM 1431 C C . PRO A 1 180 ? 11.897 -4.990 -20.656 1.00 64.94 180 PRO A C 1
ATOM 1433 O O . PRO A 1 180 ? 12.566 -6.012 -20.864 1.00 64.94 180 PRO A O 1
ATOM 1436 N N . PRO A 1 181 ? 11.644 -4.525 -19.418 1.00 75.69 181 PRO A N 1
ATOM 1437 C CA . PRO A 1 181 ? 12.162 -5.191 -18.236 1.00 75.69 181 PRO A CA 1
ATOM 1438 C C . PRO A 1 181 ? 11.743 -6.663 -18.176 1.00 75.69 181 PRO A C 1
ATOM 1440 O O . PRO A 1 181 ? 10.652 -7.027 -18.618 1.00 75.69 181 PRO A O 1
ATOM 1443 N N . ARG A 1 182 ? 12.615 -7.522 -17.637 1.00 77.06 182 ARG A N 1
ATOM 1444 C CA . ARG A 1 182 ? 12.354 -8.969 -17.529 1.00 77.06 182 ARG A CA 1
ATOM 1445 C C . ARG A 1 182 ? 12.406 -9.441 -16.087 1.00 77.06 182 ARG A C 1
ATOM 1447 O O . ARG A 1 182 ? 13.427 -9.283 -15.421 1.00 77.06 182 ARG A O 1
ATOM 1454 N N . GLY A 1 183 ? 11.294 -10.007 -15.628 1.00 73.69 183 GLY A N 1
ATOM 1455 C CA . GLY A 1 183 ? 11.189 -10.650 -14.319 1.00 73.69 183 GLY A CA 1
ATOM 1456 C C . GLY A 1 183 ? 11.767 -12.062 -14.310 1.00 73.69 183 GLY A C 1
ATOM 1457 O O . GLY A 1 183 ? 12.128 -12.608 -15.355 1.00 73.69 183 GLY A O 1
ATOM 1458 N N . ILE A 1 184 ? 11.820 -12.662 -13.127 1.00 75.62 184 ILE A N 1
ATOM 1459 C CA . ILE A 1 184 ? 12.373 -13.999 -12.880 1.00 75.62 184 ILE A CA 1
ATOM 1460 C C . ILE A 1 184 ? 11.600 -15.076 -13.656 1.00 75.62 184 ILE A C 1
ATOM 1462 O O . ILE A 1 184 ? 12.213 -15.999 -14.185 1.00 75.62 184 ILE A O 1
ATOM 1466 N N . ALA A 1 185 ? 10.275 -14.950 -13.775 1.00 70.31 185 ALA A N 1
ATOM 1467 C CA . ALA A 1 185 ? 9.441 -15.896 -14.526 1.00 70.31 185 ALA A CA 1
ATOM 1468 C C . ALA A 1 185 ? 9.137 -15.453 -15.970 1.00 70.31 185 ALA A C 1
ATOM 1470 O O . ALA A 1 185 ? 8.174 -15.924 -16.569 1.00 70.31 185 ALA A O 1
ATOM 1471 N N . HIS A 1 186 ? 9.912 -14.524 -16.537 1.00 66.06 186 HIS A N 1
ATOM 1472 C CA . HIS A 1 186 ? 9.657 -14.029 -17.889 1.00 66.06 186 HIS A CA 1
ATOM 1473 C C . HIS A 1 186 ? 9.896 -15.128 -18.945 1.00 66.06 186 HIS A C 1
ATOM 1475 O O . HIS A 1 186 ? 11.041 -15.439 -19.275 1.00 66.06 186 HIS A O 1
ATOM 1481 N N . ASP A 1 187 ? 8.814 -15.676 -19.505 1.00 57.44 187 ASP A N 1
ATOM 1482 C CA . ASP A 1 187 ? 8.829 -16.585 -20.658 1.00 57.44 187 ASP A CA 1
ATOM 1483 C C . ASP A 1 187 ? 8.416 -15.842 -21.942 1.00 57.44 187 ASP A C 1
ATOM 1485 O O . ASP A 1 187 ? 7.518 -15.001 -21.936 1.00 57.44 187 ASP A O 1
ATOM 1489 N N . ARG A 1 188 ? 9.055 -16.161 -23.074 1.00 48.72 188 ARG A N 1
ATOM 1490 C CA . ARG A 1 188 ? 8.887 -15.469 -24.369 1.00 48.72 188 ARG A CA 1
ATOM 1491 C C . ARG A 1 188 ? 7.507 -15.662 -25.022 1.00 48.72 188 ARG A C 1
ATOM 1493 O O . ARG A 1 188 ? 7.268 -15.071 -26.072 1.00 48.72 188 ARG A O 1
ATOM 1500 N N . GLY A 1 189 ? 6.614 -16.460 -24.434 1.00 47.12 189 GLY A N 1
ATOM 1501 C CA . GLY A 1 189 ? 5.258 -16.707 -24.943 1.00 47.12 189 GLY A CA 1
ATOM 1502 C C . GLY A 1 189 ? 4.171 -16.851 -23.873 1.00 47.12 189 GLY A C 1
ATOM 1503 O O . GLY A 1 189 ? 3.041 -17.194 -24.217 1.00 47.12 189 GLY A O 1
ATOM 1504 N N . GLY A 1 190 ? 4.497 -16.611 -22.598 1.00 53.19 190 GLY A N 1
ATOM 1505 C CA . GLY A 1 190 ? 3.581 -16.755 -21.464 1.00 53.19 190 GLY A CA 1
ATOM 1506 C C . GLY A 1 190 ? 3.148 -15.411 -20.883 1.00 53.19 190 GLY A C 1
ATOM 1507 O O . GLY A 1 190 ? 3.797 -14.386 -21.087 1.00 53.19 190 GLY A O 1
ATOM 1508 N N . SER A 1 191 ? 2.048 -15.407 -20.129 1.00 53.06 191 SER A N 1
ATOM 1509 C CA . SER A 1 191 ? 1.747 -14.271 -19.258 1.00 53.06 191 SER A CA 1
ATOM 1510 C C . SER A 1 191 ? 2.861 -14.157 -18.207 1.00 53.06 191 SER A C 1
ATOM 1512 O O . SER A 1 191 ? 3.177 -15.172 -17.587 1.00 53.06 191 SER A O 1
ATOM 1514 N N . PRO A 1 192 ? 3.461 -12.973 -17.973 1.00 51.88 192 PRO A N 1
ATOM 1515 C CA . PRO A 1 192 ? 4.460 -12.801 -16.913 1.00 51.88 192 PRO A CA 1
ATOM 1516 C C . PRO A 1 192 ? 3.844 -12.923 -15.509 1.00 51.88 192 PRO A C 1
ATOM 1518 O O . PRO A 1 192 ? 4.567 -12.924 -14.516 1.00 51.88 192 PRO A O 1
ATOM 1521 N N . TYR A 1 193 ? 2.515 -13.018 -15.431 1.00 53.69 193 TYR A N 1
ATOM 1522 C CA . TYR A 1 193 ? 1.751 -13.177 -14.208 1.00 53.69 193 TYR A CA 1
ATOM 1523 C C . TYR A 1 193 ? 1.469 -14.663 -13.975 1.00 53.69 193 TYR A C 1
ATOM 1525 O O . TYR A 1 193 ? 0.965 -15.333 -14.886 1.00 53.69 193 TYR A O 1
ATOM 1533 N N . PRO A 1 194 ? 1.730 -15.208 -12.775 1.00 46.91 194 PRO A N 1
ATOM 1534 C CA . PRO A 1 194 ? 1.241 -16.535 -12.456 1.00 46.91 194 PRO A CA 1
ATOM 1535 C C . PRO A 1 194 ? -0.295 -16.537 -12.525 1.00 46.91 194 PRO A C 1
ATOM 1537 O O . PRO A 1 194 ? -0.935 -15.544 -12.155 1.00 46.91 194 PRO A O 1
ATOM 1540 N N . PRO A 1 195 ? -0.928 -17.640 -12.961 1.00 45.16 195 PRO A N 1
ATOM 1541 C CA . PRO A 1 195 ? -2.347 -17.820 -12.697 1.00 45.16 195 PRO A CA 1
ATOM 1542 C C . PRO A 1 195 ? -2.558 -17.702 -11.181 1.00 45.16 195 PRO A C 1
ATOM 1544 O O . PRO A 1 195 ? -1.854 -18.370 -10.421 1.00 45.16 195 PRO A O 1
ATOM 1547 N N . ARG A 1 196 ? -3.496 -16.852 -10.720 1.00 42.69 196 ARG A N 1
ATOM 1548 C CA . ARG A 1 196 ? -3.916 -16.859 -9.306 1.00 42.69 196 ARG A CA 1
ATOM 1549 C C . ARG A 1 196 ? -4.314 -18.304 -8.996 1.00 42.69 196 ARG A C 1
ATOM 1551 O O . ARG A 1 196 ? -5.303 -18.791 -9.542 1.00 42.69 196 ARG A O 1
ATOM 1558 N N . ALA A 1 197 ? -3.537 -19.004 -8.175 1.00 39.44 197 ALA A N 1
ATOM 1559 C CA . ALA A 1 197 ? -3.920 -20.320 -7.701 1.00 39.44 197 ALA A CA 1
ATOM 1560 C C . ALA A 1 197 ? -5.141 -20.136 -6.792 1.00 39.44 197 ALA A C 1
ATOM 1562 O O . ALA A 1 197 ? -5.002 -19.831 -5.612 1.00 39.44 197 ALA A O 1
ATOM 1563 N N . ILE A 1 198 ? -6.349 -20.291 -7.335 1.00 41.00 198 ILE A N 1
ATOM 1564 C CA . ILE A 1 198 ? -7.534 -20.526 -6.509 1.00 41.00 198 ILE A CA 1
ATOM 1565 C C . ILE A 1 198 ? -7.482 -22.004 -6.124 1.00 41.00 198 ILE A C 1
ATOM 1567 O O . ILE A 1 198 ? -8.086 -22.860 -6.761 1.00 41.00 198 ILE A O 1
ATOM 1571 N N . GLY A 1 199 ? -6.669 -22.310 -5.117 1.00 34.00 199 GLY A N 1
ATOM 1572 C CA . GLY A 1 199 ? -6.555 -23.635 -4.516 1.00 34.00 199 GLY A CA 1
ATOM 1573 C C . GLY A 1 199 ? -7.464 -23.759 -3.301 1.00 34.00 199 GLY A C 1
ATOM 1574 O O . GLY A 1 199 ? -6.978 -23.964 -2.197 1.00 34.00 199 GLY A O 1
ATOM 1575 N N . GLY A 1 200 ? -8.769 -23.584 -3.499 1.00 39.41 200 GLY A N 1
ATOM 1576 C CA . GLY A 1 200 ? -9.805 -23.928 -2.529 1.00 39.41 200 GLY A CA 1
ATOM 1577 C C . GLY A 1 200 ? -10.689 -25.017 -3.118 1.00 39.41 200 GLY A C 1
ATOM 1578 O O . GLY A 1 200 ? -11.826 -24.755 -3.491 1.00 39.41 200 GLY A O 1
ATOM 1579 N N . GLY A 1 201 ? -10.132 -26.215 -3.268 1.00 30.80 201 GLY A N 1
ATOM 1580 C CA . GLY A 1 201 ? -10.865 -27.422 -3.623 1.00 30.80 201 GLY A CA 1
ATOM 1581 C C . GLY A 1 201 ? -10.439 -28.518 -2.664 1.00 30.80 201 GLY A C 1
ATOM 1582 O O . GLY A 1 201 ? -9.278 -28.911 -2.655 1.00 30.80 201 GLY A O 1
ATOM 1583 N N . SER A 1 202 ? -11.384 -28.916 -1.823 1.00 34.53 202 SER A N 1
ATOM 1584 C CA . SER A 1 202 ? -11.376 -30.108 -0.982 1.00 34.53 202 SER A CA 1
ATOM 1585 C C . SER A 1 202 ? -10.888 -31.352 -1.722 1.00 34.53 202 SER A C 1
ATOM 1587 O O . SER A 1 202 ? -11.398 -31.629 -2.807 1.00 34.53 202 SER A O 1
ATOM 1589 N N . ASP A 1 203 ? -9.974 -32.089 -1.092 1.00 34.38 203 ASP A N 1
ATOM 1590 C CA . ASP A 1 203 ? -10.209 -33.457 -0.601 1.00 34.38 203 ASP A CA 1
ATOM 1591 C C . ASP A 1 203 ? -9.361 -33.709 0.661 1.00 34.38 203 ASP A C 1
ATOM 1593 O O . ASP A 1 203 ? -8.186 -33.271 0.686 1.00 34.38 203 ASP A O 1
#

Mean predicted aligned error: 8.54 Å

pLDDT: mean 82.61, std 17.26, range [30.8, 98.5]

InterPro domains:
  IPR027056 Gluconate 2-dehydrogenase subunit 3 [PF13618] (19-161)

Secondary structure (DSSP, 8-state):
---TTGGGTTSPPSS--HHHHHHHHHHHHHHS--SSS--TTTTTHHHHHHHHHHSTTTTTTTS--SSP--TT--GGG----SS-HHHHHHHHHHHHHHH--TTT--HHHHHHHHHHHHT-SSHHHHHHHHHHHHHHHHHHS-GGGS-SGGGHHHHHTT--B--S--TTTTT--S----SPPB-TT--TTS-SSPP--------

Organism: NCBI:txid1775881

Nearest PDB structures (foldseek):
  5zwp-assembly1_B  TM=2.737E-01  e=3.948E+00  Musca domestica
  3kra-assembly1_C  TM=2.122E-01  e=3.382E+00  Mentha x piperita

Radius of gyration: 18.46 Å; Cα contacts (8 Å, |Δi|>4): 227; chains: 1; bounding box: 49×50×50 Å

Foldseek 3Di:
DCPPCNVCQPPDFLQDDSVLLSVLQLLQCLLAPDDVFHGLVRQQLSVLLSVCCNDVQVVVNPHPLDDDQDPPDDPVNPDRYNDRNSRLSVVLSVVLCVVDDSVPDDSVRSNVSLVVQCPDPDSSVVSSVVSSVSSVCQCQPQCQSRGCPQVRNCVVVQNQEDDPDPPVCPVPPDDRDPDRHDYPQDDPPDDSYDDPPPPPDDD

Sequence (203 aa):
MQHAFAARDDRPWAFFTNDEARWMAAVVDVFIPQDEFPSASQAGVVDFIDYQMATAYGAGKGLYLEPPFPDGAVAEQGYQLEFTPAQLLRQGIEQARQLGDFATMDATARADHVEELSNRDDFIGTLIAELWKLTRQGYFADPIYLGNHDYAGWRMVGFPGAHAYYTERVDEHERSVTPPPRGIAHDRGGSPYPPRAIGGGSD